Protein 5KCI (pdb70)

Sequence (184 aa):
GWKWEQIKEIIESGELARLKRSRQMTDKYHEHKKRTAGLDMNQYVLQKLGWSLDEPQLENAAAKAFSSSTLYAVRANDFPYNFEPGVVHLVLWSKVALPVHHSPDKAVRREAARARMNAFLQAQPLLRPLLSSGHVAWFVNYPELQSVARIFHAHVLLFFPRERYSAEQVKTTVDDILSHGFEPLA

Solvent-accessible surface area: 10800 Å² total; per-residue (Å²): 57,63,112,17,130,74,0,81,110,11,41,153,66,24,91,8,63,135,4,101,36,37,222,134,52,56,92,80,52,108,58,50,74,137,150,20,89,78,95,89,42,27,84,99,16,47,88,137,28,34,31,11,166,124,73,99,136,130,80,130,98,92,32,118,8,0,39,40,67,46,2,14,16,6,117,52,25,116,32,45,25,58,22,28,86,7,21,26,9,0,13,0,30,2,72,44,74,11,71,5,66,17,128,71,141,76,63,59,87,64,8,84,58,41,0,70,44,0,5,115,48,2,76,53,0,156,48,5,33,96,42,35,21,19,8,39,6,16,14,52,98,138,68,56,52,21,66,206,8,25,21,0,12,0,0,0,21,1,5,125,148,128,47,57,62,139,96,14,136,88,40,14,68,60,0,54,96,128,19,8,92,69,44,102

Organism: Saccharomyces cerevisiae (strain ATCC 204508 / S288c) (NCBI:txid559292)

Radius of gyration: 16.54 Å; Cα contacts (8 Å, |Δi|>4): 236; chains: 1; bounding box: 38×38×42 Å

Foldseek 3Di:
DAEPVRVVVCQVVVVCVVQAADPVLVVVVVVVCVVCVPDQVLVVVCVVLQNDPVHDDPDPVPDDKLQDQSFKAKAFDPRHTDYDPQKGKMKMWGNDDQPCPDPPPVSNVVSVVVVVVQVPVFPLCVVQVVVVFKDKDFDDPVPDGSVVIGMMIIIGGDDCVRAPPVRSVVSVVVCNVVDTHGDD

InterPro domains:
  IPR022036 Protein of unknown function DU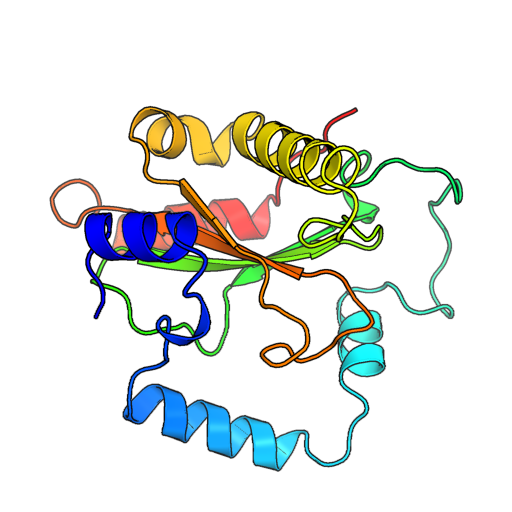F3605 [PF12239] (17-170)
  IPR022036 Protein of unknown function DUF3605 [PTHR35020] (2-180)

Nearest PDB structures (foldseek):
  5kci-assembly1_A  TM=1.005E+00  e=1.925E-38  Saccharomyces cerevisiae S288C
  2fhi-assembly1_A-2  TM=4.580E-01  e=5.190E-02  Homo sapiens
  2q3p-assembly1_A  TM=3.516E-01  e=1.284E-01  Arabidopsis thaliana
  5b0f-assembly1_B  TM=4.799E-01  e=6.478E-01  Cannabis sativa
  5b0g-assembly1_A-2  TM=3.617E-01  e=5.001E-01  Cannabis sativa

Structure (mmCIF, N/CA/C/O backbone):
data_5KCI
#
_entry.id   5KCI
#
_cell.length_a   62.460
_cell.length_b   62.460
_cell.length_c   117.580
_cell.angle_alpha   90.00
_cell.angle_beta   90.00
_cell.angle_gamma   90.00
#
_symmetry.space_group_name_H-M   'P 43 21 2'
#
loop_
_entity.id
_entity.type
_entity.pdbx_description
1 polymer 'Uncharacterized protein YPL067C'
2 non-polymer 'ZINC ION'
3 non-polymer GLYCEROL
4 non-polymer 'SULFATE ION'
5 water water
#
loop_
_atom_site.group_PDB
_atom_site.id
_atom_site.type_symbol
_atom_site.label_atom_id
_atom_site.label_alt_id
_atom_site.label_comp_id
_atom_site.label_asym_id
_atom_site.label_entity_id
_atom_site.label_seq_id
_atom_site.pdbx_PDB_ins_code
_atom_site.Cartn_x
_atom_site.Cartn_y
_atom_site.Cartn_z
_atom_site.occupancy
_atom_site.B_iso_or_equiv
_atom_site.auth_seq_id
_atom_site.auth_comp_id
_atom_site.auth_asym_id
_atom_site.auth_atom_id
_atom_site.pdbx_PDB_model_num
ATOM 1 N N . GLY A 1 16 ? -0.469 14.554 10.235 1.00 42.73 16 GLY A N 1
ATOM 2 C CA . GLY A 1 16 ? -0.990 15.273 9.080 1.00 44.79 16 GLY A CA 1
ATOM 3 C C . GLY A 1 16 ? -0.492 16.703 8.944 1.00 44.35 16 GLY A C 1
ATOM 4 O O . GLY A 1 16 ? 0.014 17.301 9.882 1.00 36.36 16 GLY A O 1
ATOM 7 N N . TRP A 1 17 ? -0.643 17.247 7.745 1.00 36.54 17 TRP A N 1
ATOM 8 C CA . TRP A 1 17 ? -0.218 18.609 7.455 1.00 36.31 17 TRP A CA 1
ATOM 9 C C . TRP A 1 17 ? -0.939 19.613 8.349 1.00 32.96 17 TRP A C 1
ATOM 10 O O . TRP A 1 17 ? -2.162 19.558 8.515 1.00 40.70 17 TRP A O 1
ATOM 31 N N . LYS A 1 18 ? -0.171 20.547 8.896 1.00 32.75 18 LYS A N 1
ATOM 32 C CA . LYS A 1 18 ? -0.736 21.647 9.652 1.00 31.40 18 LYS A CA 1
ATOM 33 C C . LYS A 1 18 ? -1.261 22.700 8.690 1.00 36.16 18 LYS A C 1
ATOM 34 O O . LYS A 1 18 ? -0.843 22.786 7.520 1.00 33.79 18 LYS A O 1
ATOM 53 N N . TRP A 1 19 ? -2.194 23.507 9.192 1.00 34.25 19 TRP A N 1
ATOM 54 C CA . TRP A 1 19 ? -2.907 24.437 8.322 1.00 30.58 19 TRP A CA 1
ATOM 55 C C . TRP A 1 19 ? -1.943 25.346 7.565 1.00 31.68 19 TRP A C 1
ATOM 56 O O . TRP A 1 19 ? -2.087 25.549 6.356 1.00 35.17 19 TRP A O 1
ATOM 77 N N . GLU A 1 20 ? -0.938 25.900 8.271 1.00 33.98 20 GLU A N 1
ATOM 78 C CA . GLU A 1 20 ? 0.013 26.793 7.613 1.00 47.32 20 GLU A CA 1
ATOM 79 C C . GLU A 1 20 ? 0.803 26.060 6.526 1.00 28.52 20 GLU A C 1
ATOM 80 O O . GLU A 1 20 ? 1.126 26.636 5.478 1.00 35.40 20 GLU A O 1
ATOM 92 N N . GLN A 1 21 ? 1.125 24.795 6.764 1.00 30.34 21 GLN A N 1
ATOM 93 C CA . GLN A 1 21 ? 1.787 23.995 5.743 1.00 36.73 21 GLN A CA 1
ATOM 94 C C . GLN A 1 21 ? 0.877 23.772 4.541 1.00 32.28 21 GLN A C 1
ATOM 95 O O . GLN A 1 21 ? 1.332 23.852 3.393 1.00 29.30 21 GLN A O 1
ATOM 109 N N . ILE A 1 22 ? -0.396 23.452 4.790 1.00 27.22 22 ILE A N 1
ATOM 110 C CA . ILE A 1 22 ? -1.381 23.307 3.718 1.00 30.00 22 ILE A CA 1
ATOM 111 C C . ILE A 1 22 ? -1.428 24.567 2.869 1.00 32.14 22 ILE A C 1
ATOM 112 O O . ILE A 1 22 ? -1.391 24.506 1.635 1.00 28.11 22 ILE A O 1
ATOM 128 N N . LYS A 1 23 ? -1.481 25.735 3.513 1.00 28.45 23 LYS A N 1
ATOM 129 C CA . LYS A 1 23 ? -1.539 26.973 2.748 1.00 44.22 23 LYS A CA 1
ATOM 130 C C . LYS A 1 23 ? -0.269 27.162 1.922 1.00 29.70 23 LYS A C 1
ATOM 131 O O . LYS A 1 23 ? -0.336 27.579 0.754 1.00 30.74 23 LYS A O 1
ATOM 150 N N . GLU A 1 24 ? 0.888 26.830 2.489 1.00 35.08 24 GLU A N 1
ATOM 151 C CA . GLU A 1 24 ? 2.131 27.008 1.746 1.00 43.00 24 GLU A CA 1
ATOM 152 C C . GLU A 1 24 ? 2.185 26.074 0.543 1.00 36.45 24 GLU A C 1
ATOM 153 O O . GLU A 1 24 ? 2.603 26.477 -0.549 1.00 38.26 24 GLU A O 1
ATOM 165 N N . ILE A 1 25 ? 1.765 24.822 0.728 1.00 28.26 25 ILE A N 1
ATOM 166 C CA . ILE A 1 25 ? 1.722 23.863 -0.379 1.00 33.21 25 ILE A CA 1
ATOM 167 C C . ILE A 1 25 ? 0.770 24.330 -1.473 1.00 33.78 25 ILE A C 1
ATOM 168 O O . ILE A 1 25 ? 1.085 24.239 -2.670 1.00 30.66 25 ILE A O 1
ATOM 184 N N . ILE A 1 26 ? -0.417 24.817 -1.096 1.00 27.53 26 ILE A N 1
ATOM 185 C CA . ILE A 1 26 ? -1.374 25.253 -2.109 1.00 31.83 26 ILE A CA 1
ATOM 186 C C . ILE A 1 26 ? -0.815 26.450 -2.871 1.00 28.46 26 ILE A C 1
ATOM 187 O O . ILE A 1 26 ? -0.929 26.542 -4.108 1.00 26.85 26 ILE A O 1
ATOM 203 N N . GLU A 1 27 ? -0.181 27.365 -2.142 1.00 32.38 27 GLU A N 1
ATOM 204 C CA . GLU A 1 27 ? 0.423 28.553 -2.731 1.00 41.63 27 GLU A CA 1
ATOM 205 C C . GLU A 1 27 ? 1.556 28.194 -3.683 1.00 33.35 27 GLU A C 1
ATOM 206 O O . GLU A 1 27 ? 1.702 28.810 -4.742 1.00 32.67 27 GLU A O 1
ATOM 218 N N . SER A 1 28 ? 2.401 27.243 -3.302 1.00 34.64 28 SER A N 1
ATOM 219 C CA . SER A 1 28 ? 3.500 26.846 -4.175 1.00 38.99 28 SER A CA 1
ATOM 220 C C . SER A 1 28 ? 3.034 25.990 -5.338 1.00 35.49 28 SER A C 1
ATOM 221 O O . SER A 1 28 ? 3.793 25.810 -6.300 1.00 33.07 28 SER A O 1
ATOM 229 N N . GLY A 1 29 ? 1.808 25.478 -5.291 1.00 30.04 29 GLY A N 1
ATOM 230 C CA . GLY A 1 29 ? 1.31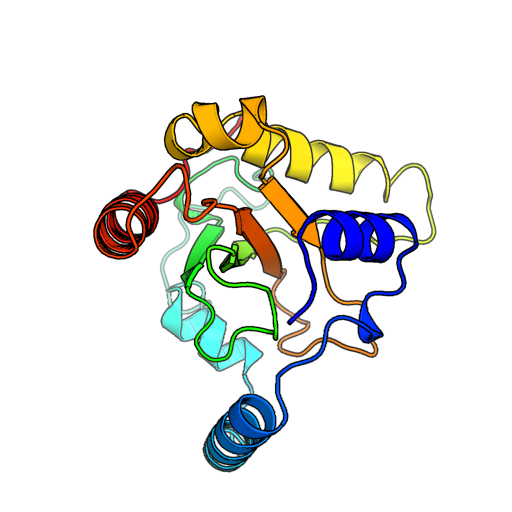8 24.595 -6.338 1.00 29.91 29 GLY A CA 1
ATOM 231 C C . GLY A 1 29 ? 1.870 23.192 -6.258 1.00 29.27 29 GLY A C 1
ATOM 232 O O . GLY A 1 29 ? 1.677 22.408 -7.199 1.00 28.88 29 GLY A O 1
ATOM 236 N N . GLU A 1 30 ? 2.533 22.838 -5.149 1.00 27.91 30 GLU A N 1
ATOM 237 C CA . GLU A 1 30 ? 3.100 21.495 -4.983 1.00 30.46 30 GLU A CA 1
ATOM 238 C C . GLU A 1 30 ? 2.039 20.539 -4.436 1.00 35.47 30 GLU A C 1
ATOM 239 O O . GLU A 1 30 ? 2.194 19.896 -3.382 1.00 32.08 30 GLU A O 1
ATOM 251 N N . LEU A 1 31 ? 0.941 20.451 -5.191 1.00 33.09 31 LEU A N 1
ATOM 252 C CA . LEU A 1 31 ? -0.250 19.757 -4.713 1.00 35.92 31 LEU A CA 1
ATOM 253 C C . LEU A 1 31 ? -0.040 18.259 -4.532 1.00 32.60 31 LEU A C 1
ATOM 254 O O . LEU A 1 31 ? -0.756 17.639 -3.738 1.00 32.78 31 LEU A O 1
ATOM 270 N N . ALA A 1 32 ? 0.924 17.658 -5.231 1.00 29.03 32 ALA A N 1
ATOM 271 C CA . ALA A 1 32 ? 1.128 16.220 -5.084 1.00 35.65 32 ALA A CA 1
ATOM 272 C C . ALA A 1 32 ? 1.538 15.873 -3.661 1.00 41.07 32 ALA A C 1
ATOM 273 O O . ALA A 1 32 ? 1.277 14.759 -3.191 1.00 42.52 32 ALA A O 1
ATOM 280 N N . ARG A 1 33 ? 2.188 16.813 -2.976 1.00 32.54 33 ARG A N 1
ATOM 281 C CA . ARG A 1 33 ? 2.572 16.659 -1.561 1.00 34.65 33 ARG A CA 1
ATOM 282 C C . ARG A 1 33 ? 1.386 16.474 -0.627 1.00 34.13 33 ARG A C 1
ATOM 283 O O . ARG A 1 33 ? 1.586 16.085 0.541 1.00 39.40 33 ARG A O 1
ATOM 304 N N . LEU A 1 34 ? 0.175 16.835 -1.053 1.00 32.30 34 LEU A N 1
ATOM 305 C CA . LEU A 1 34 ? -1.011 16.651 -0.213 1.00 42.13 34 LEU A CA 1
ATOM 306 C C . LEU A 1 34 ? -1.441 15.210 -0.424 1.00 50.10 34 LEU A C 1
ATOM 307 O O . LEU A 1 34 ? -2.084 14.877 -1.422 1.00 57.69 34 LEU A O 1
ATOM 323 N N . LYS A 1 35 ? -1.022 14.343 0.484 1.00 53.99 35 LYS A N 1
ATOM 324 C CA . LYS A 1 35 ? -1.177 12.909 0.328 1.00 57.22 35 LYS A CA 1
ATOM 325 C C . LYS A 1 35 ? -2.077 12.370 1.430 1.00 61.08 35 LYS A C 1
ATOM 326 O O . LYS A 1 35 ? -2.292 13.017 2.464 1.00 42.16 35 LYS A O 1
ATOM 345 N N . ARG A 1 36 ? -2.630 11.190 1.173 1.00 59.88 36 ARG A N 1
ATOM 346 C CA . ARG A 1 36 ? -3.386 10.473 2.180 1.00 56.40 36 ARG A CA 1
ATOM 347 C C . ARG A 1 36 ? -2.437 9.796 3.155 1.00 54.21 36 ARG A C 1
ATOM 348 O O . ARG A 1 36 ? -1.273 9.537 2.852 1.00 57.94 36 ARG A O 1
ATOM 369 N N . SER A 1 37 ? -2.946 9.522 4.346 1.00 54.85 37 SER A N 1
ATOM 370 C CA . SER A 1 37 ? -2.202 8.691 5.276 1.00 69.02 37 SER A CA 1
ATOM 371 C C . SER A 1 37 ? -2.005 7.301 4.678 1.00 85.35 37 SER A C 1
ATOM 372 O O . SER A 1 37 ? -2.754 6.865 3.799 1.00 84.33 37 SER A O 1
ATOM 380 N N . ARG A 1 38 ? -0.971 6.605 5.164 1.00 101.43 38 ARG A N 1
ATOM 381 C CA . ARG A 1 38 ? -0.738 5.218 4.763 1.00 125.89 38 ARG A CA 1
ATOM 382 C C . ARG A 1 38 ? -2.028 4.406 4.859 1.00 149.02 38 ARG A C 1
ATOM 383 O O . ARG A 1 38 ? -2.407 3.681 3.928 1.00 169.07 38 ARG A O 1
ATOM 404 N N . GLN A 1 39 ? -2.734 4.549 5.980 1.00 154.94 39 GLN A N 1
ATOM 405 C CA . GLN A 1 39 ? -3.961 3.794 6.206 1.00 144.12 39 GLN A CA 1
ATOM 406 C C . GLN A 1 39 ? -5.070 4.236 5.253 1.00 134.64 39 GLN A C 1
ATOM 407 O O . GLN A 1 39 ? -5.692 3.407 4.570 1.00 121.90 39 GLN A O 1
ATOM 421 N N . MET A 1 40 ? -5.340 5.543 5.190 1.00 126.29 40 MET A N 1
ATOM 422 C CA . MET A 1 40 ? -6.338 6.016 4.239 1.00 108.37 40 MET A CA 1
ATOM 423 C C . MET A 1 40 ? -5.958 5.627 2.820 1.00 94.81 40 MET A C 1
ATOM 424 O O . MET A 1 40 ? -6.839 5.417 1.982 1.00 79.44 40 MET A O 1
ATOM 438 N N . THR A 1 41 ? -4.656 5.528 2.531 1.00 99.88 41 THR A N 1
ATOM 439 C CA . THR A 1 41 ? -4.224 5.023 1.230 1.00 99.60 41 THR A CA 1
ATOM 440 C C . THR A 1 41 ? -4.641 3.570 1.046 1.00 97.97 41 THR A C 1
ATOM 441 O O . THR A 1 41 ? -4.997 3.156 -0.064 1.00 89.53 41 THR A O 1
ATOM 452 N N . ASP A 1 42 ? -4.617 2.783 2.129 1.00 108.94 42 ASP A N 1
ATOM 453 C CA . ASP A 1 42 ? -5.089 1.399 2.059 1.00 104.06 42 ASP A CA 1
ATOM 454 C C . ASP A 1 42 ? -6.584 1.333 1.735 1.00 91.47 42 ASP A C 1
ATOM 455 O O . ASP A 1 42 ? -7.016 0.570 0.853 1.00 88.19 42 ASP A O 1
ATOM 464 N N . LYS A 1 43 ? -7.395 2.128 2.443 1.00 73.99 43 LYS A N 1
ATOM 465 C CA . LYS A 1 43 ? -8.840 2.102 2.203 1.00 71.98 43 LYS A CA 1
ATOM 466 C C . LYS A 1 43 ? -9.165 2.594 0.794 1.00 70.51 43 LYS A C 1
ATOM 467 O O . LYS A 1 43 ? -9.896 1.939 0.031 1.00 52.43 43 LYS A O 1
ATOM 486 N N . TYR A 1 44 ? -8.591 3.728 0.412 1.00 73.68 44 TYR A N 1
ATOM 487 C CA . TYR A 1 44 ? -8.732 4.196 -0.955 1.00 62.29 44 TYR A CA 1
ATOM 488 C C . TYR A 1 44 ? -8.360 3.109 -1.953 1.00 67.98 44 TYR A C 1
ATOM 489 O O . TYR A 1 44 ? -9.005 2.978 -2.999 1.00 66.45 44 TYR A O 1
ATOM 507 N N . HIS A 1 45 ? -7.323 2.319 -1.651 1.00 76.53 45 HIS A N 1
ATOM 508 C CA . HIS A 1 45 ? -6.933 1.239 -2.558 1.00 88.01 45 HIS A CA 1
ATOM 509 C C . HIS A 1 45 ? -8.044 0.199 -2.700 1.00 79.71 45 HIS A C 1
ATOM 510 O O . HIS A 1 45 ? -8.302 -0.296 -3.811 1.00 72.32 45 HIS A O 1
ATOM 524 N N . GLU A 1 46 ? -8.716 -0.152 -1.591 1.00 71.70 46 GLU A N 1
ATOM 525 C CA . GLU A 1 46 ? -9.804 -1.132 -1.687 1.00 59.69 46 GLU A CA 1
ATOM 526 C C . GLU A 1 46 ? -11.020 -0.574 -2.438 1.00 63.36 46 GLU A C 1
ATOM 527 O O . GLU A 1 46 ? -11.680 -1.310 -3.188 1.00 50.77 46 GLU A O 1
ATOM 539 N N . HIS A 1 47 ? -11.342 0.715 -2.245 1.00 72.10 47 HIS A N 1
ATOM 540 C CA . HIS A 1 47 ? -12.428 1.341 -3.005 1.00 58.41 47 HIS A CA 1
ATOM 541 C C . HIS A 1 47 ? -12.097 1.372 -4.487 1.00 45.34 47 HIS A C 1
ATOM 542 O O . HIS A 1 47 ? -12.984 1.217 -5.344 1.00 48.74 47 HIS A O 1
ATOM 556 N N . LYS A 1 48 ? -10.810 1.574 -4.800 1.00 38.54 48 LYS A N 1
ATOM 557 C CA . LYS A 1 48 ? -10.338 1.508 -6.168 1.00 57.51 48 LYS A CA 1
ATOM 558 C C . LYS A 1 48 ? -10.559 0.123 -6.746 1.00 58.72 48 LYS A C 1
ATOM 559 O O . LYS A 1 48 ? -11.052 -0.015 -7.867 1.00 45.25 48 LYS A O 1
ATOM 578 N N . LYS A 1 49 ? -10.202 -0.924 -5.998 1.00 66.49 49 LYS A N 1
ATOM 579 C CA . LYS A 1 49 ? -10.535 -2.267 -6.461 1.00 73.36 49 LYS A CA 1
ATOM 580 C C . LYS A 1 49 ? -12.017 -2.362 -6.803 1.00 55.94 49 LYS A C 1
ATOM 581 O O . LYS A 1 49 ? -12.391 -2.914 -7.843 1.00 55.13 49 LYS A O 1
ATOM 600 N N . ARG A 1 50 ? -12.878 -1.789 -5.960 1.00 46.78 50 ARG A N 1
ATOM 601 C CA . ARG A 1 50 ? -14.316 -1.959 -6.170 1.00 44.08 50 ARG A CA 1
ATOM 602 C C . ARG A 1 50 ? -14.826 -1.221 -7.402 1.00 49.85 50 ARG A C 1
ATOM 603 O O . ARG A 1 50 ? -15.811 -1.655 -8.009 1.00 55.95 50 ARG A O 1
ATOM 624 N N . THR A 1 51 ? -14.212 -0.099 -7.776 1.00 44.81 51 THR A N 1
ATOM 625 C CA . THR A 1 51 ? -14.701 0.689 -8.906 1.00 43.36 51 THR A CA 1
ATOM 626 C C . THR A 1 51 ? -13.884 0.489 -10.181 1.00 43.15 51 THR A C 1
ATOM 627 O O . THR A 1 51 ? -14.035 1.269 -11.125 1.00 44.05 51 THR A O 1
ATOM 638 N N . ALA A 1 52 ? -13.007 -0.512 -10.209 1.00 40.31 52 ALA A N 1
ATOM 639 C CA . ALA A 1 52 ? -12.100 -0.709 -11.321 1.00 39.69 52 ALA A CA 1
ATOM 640 C C . ALA A 1 52 ? -12.836 -1.031 -12.612 1.00 41.79 52 ALA A C 1
ATOM 641 O O . ALA A 1 52 ? -12.239 -0.917 -13.691 1.00 44.67 52 ALA A O 1
ATOM 648 N N . GLY A 1 53 ? -14.109 -1.416 -12.529 1.00 42.59 53 GLY A N 1
ATOM 649 C CA . GLY A 1 53 ? -14.904 -1.797 -13.686 1.00 47.64 53 GLY A CA 1
ATOM 650 C C . GLY A 1 53 ? -15.857 -0.723 -14.170 1.00 41.25 53 GLY A C 1
ATOM 651 O O . GLY A 1 53 ? -16.721 -1.012 -15.013 1.00 43.33 53 GLY A O 1
ATOM 655 N N . LEU A 1 54 ? -15.721 0.509 -13.678 1.00 37.94 54 LEU A N 1
ATOM 656 C CA . LEU A 1 54 ? -16.645 1.595 -13.938 1.00 36.83 54 LEU A CA 1
ATOM 657 C C . LEU A 1 54 ? -15.935 2.768 -14.603 1.00 36.40 54 LEU A C 1
ATOM 658 O O . LEU A 1 54 ? -14.772 3.050 -14.312 1.00 35.44 54 LEU A O 1
ATOM 674 N N . ASP A 1 55 ? -16.671 3.503 -15.421 1.00 35.08 55 ASP A N 1
ATOM 675 C CA . ASP A 1 55 ? -16.281 4.852 -15.820 1.00 33.84 55 ASP A CA 1
ATOM 676 C C . ASP A 1 55 ? -16.803 5.788 -14.727 1.00 37.85 55 ASP A C 1
ATOM 677 O O . ASP A 1 55 ? -18.008 6.039 -14.658 1.00 35.06 55 ASP A O 1
ATOM 686 N N . MET A 1 56 ? -15.899 6.290 -13.874 1.00 33.86 56 MET A N 1
ATOM 687 C CA . MET A 1 56 ? -16.297 7.080 -12.700 1.00 34.07 56 MET A CA 1
ATOM 688 C C . MET A 1 56 ? -16.858 8.452 -13.064 1.00 30.31 56 MET A C 1
ATOM 689 O O . MET A 1 56 ? -17.639 9.017 -12.295 1.00 38.50 56 MET A O 1
ATOM 703 N N . ASN A 1 57 ? -16.517 8.984 -14.233 1.00 30.88 57 ASN A N 1
ATOM 704 C CA . ASN A 1 57 ? -17.209 10.178 -14.712 1.00 31.85 57 ASN A CA 1
ATOM 705 C C . ASN A 1 57 ? -18.707 9.929 -14.850 1.00 34.88 57 ASN A C 1
ATOM 706 O O . ASN A 1 57 ? -19.536 10.702 -14.349 1.00 35.27 57 ASN A O 1
ATOM 717 N N . GLN A 1 58 ? -19.078 8.831 -15.488 1.00 35.46 58 GLN A N 1
ATOM 718 C CA . GLN A 1 58 ? -20.497 8.548 -15.662 1.00 38.45 58 GLN A CA 1
ATOM 719 C C . GLN A 1 58 ? -21.147 8.254 -14.322 1.00 40.27 58 GLN A C 1
ATOM 720 O O . GLN A 1 58 ? -22.304 8.625 -14.085 1.00 38.06 58 GLN A O 1
ATOM 734 N N . TYR A 1 59 ? -20.417 7.574 -13.442 1.00 32.07 59 TYR A N 1
ATOM 735 C CA . TYR A 1 59 ? -20.967 7.234 -12.138 1.00 34.33 59 TYR A CA 1
ATOM 736 C C . TYR A 1 59 ? -21.316 8.498 -11.383 1.00 36.88 59 TYR A C 1
ATOM 737 O O . TYR A 1 59 ? -22.443 8.665 -10.920 1.00 42.45 59 TYR A O 1
ATOM 755 N N . VAL A 1 60 ? -20.367 9.431 -11.319 1.00 34.68 60 VAL A N 1
ATOM 756 C CA . VAL A 1 60 ? -20.586 10.663 -10.571 1.00 31.25 60 VAL A CA 1
ATOM 757 C C . VAL A 1 60 ? -21.732 11.449 -11.182 1.00 39.42 60 VAL A C 1
ATOM 758 O O . VAL A 1 60 ? -22.631 11.919 -10.473 1.00 32.00 60 VAL A O 1
ATOM 771 N N . LEU A 1 61 ? -21.729 11.587 -12.513 1.00 31.41 61 LEU A N 1
ATOM 772 C CA . LEU A 1 61 ? -22.834 12.274 -13.172 1.00 39.66 61 LEU A CA 1
ATOM 773 C C . LEU A 1 61 ? -24.152 11.682 -12.733 1.00 41.32 61 LEU A C 1
ATOM 774 O O . LEU A 1 61 ? -25.099 12.414 -12.422 1.00 35.56 61 LEU A O 1
ATOM 790 N N . GLN A 1 62 ? -24.225 10.345 -12.715 1.00 42.04 62 GLN A N 1
ATOM 791 C CA . GLN A 1 62 ? -25.454 9.659 -12.341 1.00 49.36 62 GLN A CA 1
ATOM 792 C C . GLN A 1 62 ? -25.844 10.002 -10.913 1.00 45.22 62 GLN A C 1
ATOM 793 O O . GLN A 1 62 ? -27.009 10.291 -10.635 1.00 42.73 62 GLN A O 1
ATOM 807 N N . LYS A 1 63 ? -24.880 9.933 -9.993 1.00 41.34 63 LYS A N 1
ATOM 808 C CA . LYS A 1 63 ? -25.162 10.168 -8.575 1.00 42.85 63 LYS A CA 1
ATOM 809 C C . LYS A 1 63 ? -25.572 11.604 -8.306 1.00 42.35 63 LYS A C 1
ATOM 810 O O . LYS A 1 63 ? -26.380 11.854 -7.404 1.00 44.83 63 LYS A O 1
ATOM 829 N N . LEU A 1 64 ? -25.008 12.560 -9.039 1.00 43.98 64 LEU A N 1
ATOM 830 C CA . LEU A 1 64 ? -25.312 13.960 -8.794 1.00 41.39 64 LEU A CA 1
ATOM 831 C C . LEU A 1 64 ? -26.596 14.386 -9.482 1.00 47.40 64 LEU A C 1
ATOM 832 O O . LEU A 1 64 ? -27.071 15.496 -9.230 1.00 45.58 64 LEU A O 1
ATOM 848 N N . GLY A 1 65 ? -27.153 13.529 -10.333 1.00 41.82 65 GLY A N 1
ATOM 849 C CA . GLY A 1 65 ? -28.342 13.861 -11.096 1.00 46.72 65 GLY A CA 1
ATOM 850 C C . GLY A 1 65 ? -28.053 14.666 -12.335 1.00 46.91 65 GLY A C 1
ATOM 851 O O . GLY A 1 65 ? -28.922 15.415 -12.798 1.00 48.67 65 GLY A O 1
ATOM 855 N N . TRP A 1 66 ? -26.840 14.554 -12.879 1.00 43.25 66 TRP A N 1
ATOM 856 C CA . TRP A 1 66 ? -26.407 15.389 -13.987 1.00 45.13 66 TRP A CA 1
ATOM 857 C C . TRP A 1 66 ? -26.335 14.636 -15.314 1.00 54.29 66 TRP A C 1
ATOM 858 O O . TRP A 1 66 ? -25.895 15.215 -16.311 1.00 45.35 66 TRP A O 1
ATOM 879 N N . SER A 1 67 ? -26.756 13.375 -15.357 1.00 67.85 67 SER A N 1
ATOM 880 C CA . SER A 1 67 ? -26.732 12.613 -16.601 1.00 80.62 67 SER A CA 1
ATOM 881 C C . SER A 1 67 ? -27.701 13.205 -17.626 1.00 101.58 67 SER A C 1
ATOM 882 O O . SER A 1 67 ? -28.622 13.956 -17.294 1.00 109.18 67 SER A O 1
ATOM 890 N N . LEU A 1 68 ? -27.484 12.847 -18.897 1.00 96.71 68 LEU A N 1
ATOM 891 C CA . LEU A 1 68 ? -28.343 13.336 -19.972 1.00 102.70 68 LEU A CA 1
ATOM 892 C C . LEU A 1 68 ? -29.769 12.813 -19.852 1.00 108.11 68 LEU A C 1
ATOM 893 O O . LEU A 1 68 ? -30.689 13.424 -20.407 1.00 106.78 68 LEU A O 1
ATOM 909 N N . ASP A 1 69 ? -29.970 11.694 -19.152 1.00 113.16 69 ASP A N 1
ATOM 910 C CA . ASP A 1 69 ? -31.321 11.221 -18.869 1.00 119.76 69 ASP A CA 1
ATOM 911 C C . ASP A 1 69 ? -32.151 12.311 -18.205 1.00 125.98 69 ASP A C 1
ATOM 912 O O . ASP A 1 69 ? -33.287 12.584 -18.607 1.00 130.00 69 ASP A O 1
ATOM 921 N N . GLU A 1 70 ? -31.587 12.950 -17.190 1.00 128.66 70 GLU A N 1
ATOM 922 C CA . GLU A 1 70 ? -32.285 13.899 -16.335 1.00 133.79 70 GLU A CA 1
ATOM 923 C C . GLU A 1 70 ? -32.926 15.026 -17.135 1.00 138.44 70 GLU A C 1
ATOM 924 O O . GLU A 1 70 ? -32.622 15.200 -18.322 1.00 138.56 70 GLU A O 1
ATOM 936 N N . PRO A 1 71 ? -33.826 15.810 -16.522 1.00 155.58 71 PRO A N 1
ATOM 937 C CA . PRO A 1 71 ? -34.316 17.020 -17.193 1.00 159.72 71 PRO A CA 1
ATOM 938 C C . PRO A 1 71 ? -33.182 18.000 -17.446 1.00 151.43 71 PRO A C 1
ATOM 939 O O . PRO A 1 71 ? -32.007 17.626 -17.369 1.00 157.55 71 PRO A O 1
ATOM 950 N N . GLN A 1 72 ? -33.512 19.254 -17.747 1.00 124.90 72 GLN A N 1
ATOM 951 C CA . GLN A 1 72 ? -32.482 20.259 -18.018 1.00 114.58 72 GLN A CA 1
ATOM 952 C C . GLN A 1 72 ? -33.006 21.608 -17.520 1.00 95.08 72 GLN A C 1
ATOM 953 O O . GLN A 1 72 ? -33.687 22.330 -18.250 1.00 76.86 72 GLN A O 1
ATOM 967 N N . LEU A 1 73 ? -32.679 21.928 -16.267 1.00 117.26 73 LEU A N 1
ATOM 968 C CA . LEU A 1 73 ? -32.915 23.257 -15.702 1.00 125.63 73 LEU A CA 1
ATOM 969 C C . LEU A 1 73 ? -31.805 24.225 -16.082 1.00 125.91 73 LEU A C 1
ATOM 970 O O . LEU A 1 73 ? -31.351 25.035 -15.269 1.00 120.92 73 LEU A O 1
ATOM 986 N N . GLU A 1 74 ? -31.356 24.146 -17.326 1.00 132.18 74 GLU A N 1
ATOM 987 C CA . GLU A 1 74 ? -30.160 24.818 -17.794 1.00 132.01 74 GLU A CA 1
ATOM 988 C C . GLU A 1 74 ? -30.521 25.934 -18.759 1.00 127.00 74 GLU A C 1
ATOM 989 O O . GLU A 1 74 ? -31.625 25.990 -19.303 1.00 128.45 74 GLU A O 1
ATOM 1001 N N . ASN A 1 75 ? -29.561 26.826 -18.968 1.00 113.64 75 ASN A N 1
ATOM 1002 C CA . ASN A 1 75 ? -29.588 27.725 -20.110 1.00 101.72 75 ASN A CA 1
ATOM 1003 C C . ASN A 1 75 ? -28.313 27.587 -20.930 1.00 88.25 75 ASN A C 1
ATOM 1004 O O . ASN A 1 75 ? -27.947 28.503 -21.674 1.00 93.21 75 ASN A O 1
ATOM 1015 N N . ALA A 1 76 ? -27.625 26.453 -20.793 1.00 86.39 76 ALA A N 1
ATOM 1016 C CA . ALA A 1 76 ? -26.409 26.146 -21.534 1.00 77.65 76 ALA A CA 1
ATOM 1017 C C . ALA A 1 76 ? -25.298 27.159 -21.269 1.00 58.88 76 ALA A C 1
ATOM 1018 O O . ALA A 1 76 ? -24.149 26.765 -21.043 1.00 53.13 76 ALA A O 1
ATOM 1025 N N . ALA A 1 77 ? -25.615 28.457 -21.304 1.00 51.69 77 ALA A N 1
ATOM 1026 C CA . ALA A 1 77 ? -24.647 29.521 -21.061 1.00 46.11 77 ALA A CA 1
ATOM 1027 C C . ALA A 1 77 ? -24.558 29.930 -19.592 1.00 51.45 77 ALA A C 1
ATOM 1028 O O . ALA A 1 77 ? -23.860 30.899 -19.271 1.00 49.52 77 ALA A O 1
ATOM 1035 N N . ALA A 1 78 ? -25.256 29.234 -18.705 1.00 54.77 78 ALA A N 1
ATOM 1036 C CA . ALA A 1 78 ? -25.254 29.614 -17.298 1.00 51.22 78 ALA A CA 1
ATOM 1037 C C . ALA A 1 78 ? -23.829 29.677 -16.747 1.00 47.95 78 ALA A C 1
ATOM 1038 O O . ALA A 1 78 ? -23.004 28.800 -17.014 1.00 40.37 78 ALA A O 1
ATOM 1045 N N . LYS A 1 79 ? -23.540 30.740 -15.989 1.00 50.98 79 LYS A N 1
ATOM 1046 C CA . LYS A 1 79 ? -22.256 30.885 -15.309 1.00 45.57 79 LYS A CA 1
ATOM 1047 C C . LYS A 1 79 ? -22.116 29.850 -14.198 1.00 37.59 79 LYS A C 1
ATOM 1048 O O . LYS A 1 79 ? -23.094 29.495 -13.544 1.00 34.48 79 LYS A O 1
ATOM 1067 N N . ALA A 1 80 ? -20.889 29.369 -13.992 1.00 32.12 80 ALA A N 1
ATOM 1068 C CA . ALA A 1 80 ? -20.594 28.455 -12.904 1.00 30.15 80 ALA A CA 1
ATOM 1069 C C . ALA A 1 80 ? -21.109 29.063 -11.610 1.00 29.78 80 ALA A C 1
ATOM 1070 O O . ALA A 1 80 ? -21.016 30.274 -11.419 1.00 29.77 80 ALA A O 1
ATOM 1077 N N . PHE A 1 81 ? -21.744 28.240 -10.780 1.00 38.28 81 PHE A N 1
ATOM 1078 C CA . PHE A 1 81 ? -22.237 28.615 -9.453 1.00 39.33 81 PHE A CA 1
ATOM 1079 C C . PHE A 1 81 ? -23.418 29.590 -9.491 1.00 40.35 81 PHE A C 1
ATOM 1080 O O . PHE A 1 81 ? -23.880 30.024 -8.415 1.00 34.43 81 PHE A O 1
ATOM 1097 N N . SER A 1 82 ? -23.945 29.927 -10.678 1.00 37.34 82 SER A N 1
ATOM 1098 C CA . SER A 1 82 ? -25.052 30.867 -10.799 1.00 31.42 82 SER A CA 1
ATOM 1099 C C . SER A 1 82 ? -26.366 30.287 -10.318 1.00 31.73 82 SER A C 1
ATOM 1100 O O . SER A 1 82 ? -27.317 31.043 -10.121 1.00 37.20 82 SER A O 1
ATOM 1108 N N . SER A 1 83 ? -26.452 28.972 -10.166 1.00 38.39 83 SER A N 1
ATOM 1109 C CA . SER A 1 83 ? -27.665 28.309 -9.719 1.00 47.40 83 SER A CA 1
ATOM 1110 C C . SER A 1 83 ? -27.274 27.064 -8.937 1.00 37.57 83 SER A C 1
ATOM 1111 O O . SER A 1 83 ? -26.301 26.399 -9.288 1.00 37.61 83 SER A O 1
ATOM 1119 N N . SER A 1 84 ? -28.028 26.755 -7.876 1.00 43.86 84 SER A N 1
ATOM 1120 C CA . SER A 1 84 ? -27.675 25.621 -7.027 1.00 46.73 84 SER A CA 1
ATOM 1121 C C . SER A 1 84 ? -27.748 24.291 -7.770 1.00 37.77 84 SER A C 1
ATOM 1122 O O . SER A 1 84 ? -27.166 23.297 -7.312 1.00 36.34 84 SER A O 1
ATOM 1130 N N . THR A 1 85 ? -28.440 24.242 -8.908 1.00 35.59 85 THR A N 1
ATOM 1131 C CA . THR A 1 85 ? -28.488 23.015 -9.681 1.00 35.04 85 THR A CA 1
ATOM 1132 C C . THR A 1 85 ? -27.190 22.719 -10.409 1.00 40.71 85 THR A C 1
ATOM 1133 O O . THR A 1 85 ? -27.066 21.640 -10.999 1.00 42.65 85 THR A O 1
ATOM 1144 N N . LEU A 1 86 ? -26.256 23.664 -10.441 1.00 40.53 86 LEU A N 1
ATOM 1145 C CA . LEU A 1 86 ? -25.041 23.548 -11.227 1.00 38.25 86 LEU A CA 1
ATOM 1146 C C . LEU A 1 86 ? -23.847 23.082 -10.405 1.00 35.79 86 LEU A C 1
ATOM 1147 O O . LEU A 1 86 ? -22.742 22.978 -10.953 1.00 31.56 86 LEU A O 1
ATOM 1163 N N . TYR A 1 87 ? -24.024 22.830 -9.106 1.00 31.67 87 TYR A N 1
ATOM 1164 C CA . TYR A 1 87 ? -22.910 22.393 -8.284 1.00 26.01 87 TYR A CA 1
ATOM 1165 C C . TYR A 1 87 ? -23.417 21.535 -7.135 1.00 28.18 87 TYR A C 1
ATOM 1166 O O . TYR A 1 87 ? -24.613 21.475 -6.847 1.00 33.13 87 TYR A O 1
ATOM 1184 N N . ALA A 1 88 ? -22.478 20.876 -6.464 1.00 25.96 88 ALA A N 1
ATOM 1185 C CA . ALA A 1 88 ? -22.811 20.050 -5.313 1.00 28.50 88 ALA A CA 1
ATOM 1186 C C . ALA A 1 88 ? -21.580 19.932 -4.428 1.00 33.38 88 ALA A C 1
ATOM 1187 O O . ALA A 1 88 ? -20.463 19.790 -4.926 1.00 27.82 88 ALA A O 1
ATOM 1194 N N . VAL A 1 89 ? -21.787 19.987 -3.120 1.00 28.41 89 VAL A N 1
ATOM 1195 C CA . VAL A 1 89 ? -20.707 19.839 -2.149 1.00 28.99 89 VAL A CA 1
ATOM 1196 C C . VAL A 1 89 ? -20.922 18.532 -1.394 1.00 31.05 89 VAL A C 1
ATOM 1197 O O . VAL A 1 89 ? -22.041 18.224 -0.961 1.00 33.29 89 VAL A O 1
ATOM 1210 N N . ARG A 1 90 ? -19.853 17.741 -1.275 1.00 31.05 90 ARG A N 1
ATOM 1211 C CA . ARG A 1 90 ? -19.871 16.462 -0.585 1.00 28.62 90 ARG A CA 1
ATOM 1212 C C . ARG A 1 90 ? -18.681 16.376 0.352 1.00 29.46 90 ARG A C 1
ATOM 1213 O O . ARG A 1 90 ? -17.669 17.040 0.142 1.00 29.54 90 ARG A O 1
ATOM 1234 N N . ALA A 1 91 ? -18.823 15.599 1.424 1.00 30.87 91 ALA A N 1
ATOM 1235 C CA . ALA A 1 91 ? -17.656 15.238 2.215 1.00 29.26 91 ALA A CA 1
ATOM 1236 C C . ALA A 1 91 ? -16.795 14.259 1.425 1.00 38.19 91 ALA A C 1
ATOM 1237 O O . ALA A 1 91 ? -17.316 13.368 0.754 1.00 35.91 91 ALA A O 1
ATOM 1244 N N . ASN A 1 92 ? -15.475 14.458 1.454 1.00 34.53 92 ASN A N 1
ATOM 1245 C CA . ASN A 1 92 ? -14.565 13.506 0.821 1.00 34.06 92 ASN A CA 1
ATOM 1246 C C . ASN A 1 92 ? -14.574 12.212 1.624 1.00 39.87 92 ASN A C 1
ATOM 1247 O O . ASN A 1 92 ? -14.300 12.218 2.830 1.00 31.60 92 ASN A O 1
ATOM 1258 N N . ASP A 1 93 ? -14.885 11.091 0.956 1.00 48.09 93 ASP A N 1
ATOM 1259 C CA . ASP A 1 93 ? -14.928 9.806 1.653 1.00 54.65 93 ASP A CA 1
ATOM 1260 C C . ASP A 1 93 ? -13.545 9.323 2.071 1.00 43.14 93 ASP A C 1
ATOM 1261 O O . ASP A 1 93 ? -13.433 8.516 3.004 1.00 38.88 93 ASP A O 1
ATOM 1270 N N . PHE A 1 94 ? -12.500 9.781 1.393 1.00 41.95 94 PHE A N 1
ATOM 1271 C CA . PHE A 1 94 ? -11.139 9.305 1.600 1.00 37.86 94 PHE A CA 1
ATOM 1272 C C . PHE A 1 94 ? -10.243 10.519 1.738 1.00 35.80 94 PHE A C 1
ATOM 1273 O O . PHE A 1 94 ? -9.381 10.788 0.900 1.00 36.37 94 PHE A O 1
ATOM 1290 N N . PRO A 1 95 ? -10.414 11.274 2.823 1.00 32.81 95 PRO A N 1
ATOM 1291 C CA . PRO A 1 95 ? -9.728 12.562 2.929 1.00 30.25 95 PRO A CA 1
ATOM 1292 C C . PRO A 1 95 ? -8.219 12.403 2.953 1.00 25.29 95 PRO A C 1
ATOM 1293 O O . PRO A 1 95 ? -7.683 11.370 3.371 1.00 35.63 95 PRO A O 1
ATOM 1304 N N . TYR A 1 96 ? -7.539 13.500 2.616 1.00 27.66 96 TYR A N 1
ATOM 1305 C CA . TYR A 1 96 ? -6.093 13.544 2.722 1.00 31.76 96 TYR A CA 1
ATOM 1306 C C . TYR A 1 96 ? -5.673 13.734 4.181 1.00 32.90 96 TYR A C 1
ATOM 1307 O O . TYR A 1 96 ? -6.495 13.973 5.066 1.00 34.18 96 TYR A O 1
ATOM 1325 N N . ASN A 1 97 ? -4.365 13.681 4.410 1.00 31.49 97 ASN A N 1
ATOM 1326 C CA . ASN A 1 97 ? -3.826 13.569 5.771 1.00 35.53 97 ASN A CA 1
ATOM 1327 C C . ASN A 1 97 ? -3.516 14.959 6.286 1.00 32.94 97 ASN A C 1
ATOM 1328 O O . ASN A 1 97 ? -2.433 15.505 6.068 1.00 34.66 97 ASN A O 1
ATOM 1339 N N . PHE A 1 98 ? -4.484 15.529 6.997 1.00 31.19 98 PHE A N 1
ATOM 1340 C CA . PHE A 1 98 ? -4.419 16.872 7.540 1.00 28.97 98 PHE A CA 1
ATOM 1341 C C . PHE A 1 98 ? -4.511 16.807 9.065 1.00 33.73 98 PHE A C 1
ATOM 1342 O O . PHE A 1 98 ? -4.914 15.797 9.639 1.00 37.96 98 PHE A O 1
ATOM 1359 N N . GLU A 1 99 ? -4.175 17.910 9.725 1.00 34.93 99 GLU A N 1
ATOM 1360 C CA . GLU A 1 99 ? -4.214 17.895 11.182 1.00 35.22 99 GLU A CA 1
ATOM 1361 C C . GLU A 1 99 ? -5.666 17.839 11.662 1.00 35.65 99 GLU A C 1
ATOM 1362 O O . GLU A 1 99 ? -6.589 18.219 10.937 1.00 32.52 99 GLU A O 1
ATOM 1374 N N . PRO A 1 100 ? -5.900 17.370 12.889 1.00 38.77 100 PRO A N 1
ATOM 1375 C CA . PRO A 1 100 ? -7.267 17.356 13.408 1.00 37.71 100 PRO A CA 1
ATOM 1376 C C . PRO A 1 100 ? -7.908 18.722 13.241 1.00 31.35 100 PRO A C 1
ATOM 1377 O O . PRO A 1 100 ? -7.265 19.757 13.428 1.00 33.08 100 PRO A O 1
ATOM 1388 N N . GLY A 1 101 ? -9.172 18.720 12.859 1.00 28.00 101 GLY A N 1
ATOM 1389 C CA . GLY A 1 101 ? -9.932 19.936 12.716 1.00 32.33 101 GLY A CA 1
ATOM 1390 C C . GLY A 1 101 ? -10.066 20.389 11.282 1.00 31.68 101 GLY A C 1
ATOM 1391 O O . GLY A 1 101 ? -10.977 21.167 10.969 1.00 30.73 101 GLY A O 1
ATOM 1395 N N . VAL A 1 102 ? -9.195 19.892 10.405 1.00 26.78 102 VAL A N 1
ATOM 1396 C CA . VAL A 1 102 ? -9.309 20.178 8.974 1.00 23.88 102 VAL A CA 1
ATOM 1397 C C . VAL A 1 102 ? -10.294 19.210 8.337 1.00 26.79 102 VAL A C 1
ATOM 1398 O O . VAL A 1 102 ? -10.108 17.988 8.371 1.00 30.52 102 VAL A O 1
ATOM 1411 N N . VAL A 1 103 ? -11.317 19.768 7.696 1.00 27.81 103 VAL A N 1
ATOM 1412 C CA . VAL A 1 103 ? -12.398 19.022 7.085 1.00 24.67 103 VAL A CA 1
ATOM 1413 C C . VAL A 1 103 ? -12.168 19.092 5.588 1.00 26.62 103 VAL A C 1
ATOM 1414 O O . VAL A 1 103 ? -11.926 20.178 5.058 1.00 26.99 103 VAL A O 1
ATOM 1427 N N . HIS A 1 104 ? -12.229 17.946 4.923 1.00 28.17 104 HIS A N 1
ATOM 1428 C CA . HIS A 1 104 ? -11.902 17.857 3.495 1.00 25.85 104 HIS A CA 1
ATOM 1429 C C . HIS A 1 104 ? -13.200 17.654 2.727 1.00 24.71 104 HIS A C 1
ATOM 1430 O O . HIS A 1 104 ? -13.792 16.565 2.774 1.00 29.70 104 HIS A O 1
ATOM 1444 N N . LEU A 1 105 ? -13.648 18.687 2.035 1.00 22.71 105 LEU A N 1
ATOM 1445 C CA . LEU A 1 105 ? -14.857 18.619 1.221 1.00 24.12 105 LEU A CA 1
ATOM 1446 C C . LEU A 1 105 ? -14.475 18.615 -0.247 1.00 23.80 105 LEU A C 1
ATOM 1447 O O . LEU A 1 105 ? -13.356 18.963 -0.604 1.00 24.29 105 LEU A O 1
ATOM 1463 N N . VAL A 1 106 ? -15.434 18.218 -1.082 1.00 24.63 106 VAL A N 1
ATOM 1464 C CA . VAL A 1 106 ? -15.292 18.232 -2.535 1.00 21.28 106 VAL A CA 1
ATOM 1465 C C . VAL A 1 106 ? -16.4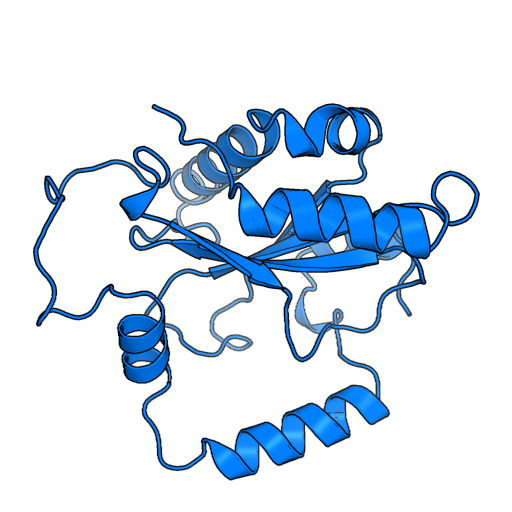63 19.013 -3.088 1.00 22.38 106 VAL A C 1
ATOM 1466 O O . VAL A 1 106 ? -17.614 18.739 -2.741 1.00 26.89 106 VAL A O 1
ATOM 1479 N N . LEU A 1 107 ? -16.162 19.983 -3.932 1.00 23.22 107 LEU A N 1
ATOM 1480 C CA . LEU A 1 107 ? -17.128 20.807 -4.626 1.00 25.35 107 LEU A CA 1
ATOM 1481 C C . LEU A 1 107 ? -17.122 20.459 -6.111 1.00 25.63 107 LEU A C 1
ATOM 1482 O O . LEU A 1 107 ? -16.182 20.803 -6.824 1.00 26.54 107 LEU A O 1
ATOM 1498 N N . TRP A 1 108 ? -18.196 19.837 -6.556 1.00 23.36 108 TRP A N 1
ATOM 1499 C CA . TRP A 1 108 ? -18.413 19.449 -7.947 1.00 22.56 108 TRP A CA 1
ATOM 1500 C C . TRP A 1 108 ? -19.147 20.566 -8.679 1.00 23.07 108 TRP A C 1
ATOM 1501 O O . TRP A 1 108 ? -20.074 21.184 -8.136 1.00 25.50 108 TRP A O 1
ATOM 1522 N N . SER A 1 109 ? -18.750 20.810 -9.932 1.00 26.65 109 SER A N 1
ATOM 1523 C CA . SER A 1 109 ? -19.391 21.844 -10.732 1.00 30.33 109 SER A CA 1
ATOM 1524 C C . SER A 1 109 ? -19.689 21.332 -12.144 1.00 29.17 109 SER A C 1
ATOM 1525 O O . SER A 1 109 ? -18.808 20.777 -12.791 1.00 25.59 109 SER A O 1
ATOM 1533 N N . LYS A 1 110 ? -20.931 21.525 -12.586 1.00 31.27 110 LYS A N 1
ATOM 1534 C CA . LYS A 1 110 ? -21.340 21.211 -13.955 1.00 35.88 110 LYS A CA 1
ATOM 1535 C C . LYS A 1 110 ? -20.598 22.063 -14.967 1.00 36.81 110 LYS A C 1
ATOM 1536 O O . LYS A 1 110 ? -20.404 21.644 -16.113 1.00 33.56 110 LYS A O 1
ATOM 1555 N N . VAL A 1 111 ? -20.221 23.277 -14.576 1.00 32.23 111 VAL A N 1
ATOM 1556 C CA . VAL A 1 111 ? -19.469 24.200 -15.416 1.00 33.83 111 VAL A CA 1
ATOM 1557 C C . VAL A 1 111 ? -18.012 24.111 -14.999 1.00 36.80 111 VAL A C 1
ATOM 1558 O O . VAL A 1 111 ? -17.664 24.345 -13.831 1.00 34.73 111 VAL A O 1
ATOM 1571 N N . ALA A 1 112 ? -17.157 23.755 -15.942 1.00 32.07 112 ALA A N 1
ATOM 1572 C CA . ALA A 1 112 ? -15.740 23.729 -15.640 1.00 36.28 112 ALA A CA 1
ATOM 1573 C C .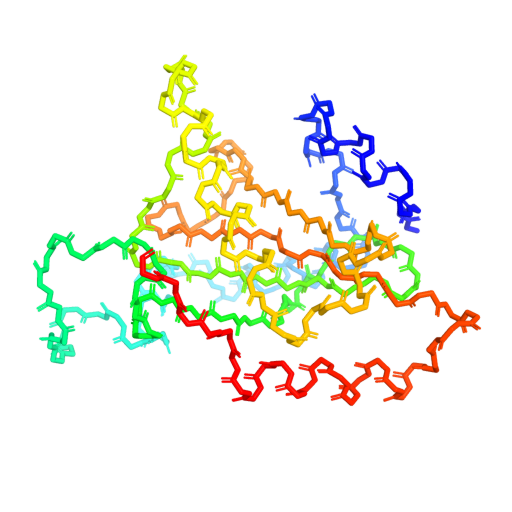 ALA A 1 112 ? -15.241 25.152 -15.395 1.00 35.57 112 ALA A C 1
ATOM 1574 O O . ALA A 1 112 ? -15.747 26.122 -15.971 1.00 34.07 112 ALA A O 1
ATOM 1581 N N . LEU A 1 113 ? -14.253 25.255 -14.511 1.00 34.68 113 LEU A N 1
ATOM 1582 C CA . LEU A 1 113 ? -13.490 26.465 -14.255 1.00 33.69 113 LEU A CA 1
ATOM 1583 C C . LEU A 1 113 ? -12.028 26.183 -14.585 1.00 40.73 113 LEU A C 1
ATOM 1584 O O . LEU A 1 113 ? -11.401 25.337 -13.918 1.00 36.06 113 LEU A O 1
ATOM 1600 N N . PRO A 1 114 ? -11.402 26.883 -15.665 1.00 44.03 114 PRO A N 1
ATOM 1601 C CA . PRO A 1 114 ? -10.041 26.535 -16.151 1.00 41.77 114 PRO A CA 1
ATOM 1602 C C . PRO A 1 114 ? -8.921 27.061 -15.258 1.00 43.12 114 PRO A C 1
ATOM 1603 O O . PRO A 1 114 ? -8.044 27.833 -15.677 1.00 37.93 114 PRO A O 1
ATOM 1614 N N . VAL A 1 115 ? -8.901 26.608 -14.004 1.00 40.01 115 VAL A N 1
ATOM 1615 C CA . VAL A 1 115 ? -8.028 27.218 -13.006 1.00 36.49 115 VAL A CA 1
ATOM 1616 C C . VAL A 1 115 ? -6.542 26.929 -13.189 1.00 40.79 115 VAL A C 1
ATOM 1617 O O . VAL A 1 115 ? -5.719 27.529 -12.479 1.00 47.66 115 VAL A O 1
ATOM 1630 N N . HIS A 1 116 ? -6.162 26.011 -14.070 1.00 42.50 116 HIS A N 1
ATOM 1631 C CA A HIS A 1 116 ? -4.778 25.690 -14.370 0.64 47.30 116 HIS A CA 1
ATOM 1632 C CA B HIS A 1 116 ? -4.737 25.819 -14.363 0.36 47.85 116 HIS A CA 1
ATOM 1633 C C . HIS A 1 116 ? -4.523 25.878 -15.864 1.00 57.23 116 HIS A C 1
ATOM 1634 O O . HIS A 1 116 ? -3.885 25.034 -16.495 1.00 61.62 116 HIS A O 1
ATOM 1661 N N . SER A 1 117 ? -5.056 26.941 -16.446 1.00 69.05 117 SER A N 1
ATOM 1662 C CA . SER A 1 117 ? -4.864 27.183 -17.862 1.00 78.39 117 SER A CA 1
ATOM 1663 C C . SER A 1 117 ? -3.479 27.782 -18.099 1.00 76.70 117 SER A C 1
ATOM 1664 O O . SER A 1 117 ? -2.946 28.485 -17.234 1.00 61.14 117 SER A O 1
ATOM 1672 N N . PRO A 1 118 ? -2.877 27.512 -19.262 1.00 96.56 118 PRO A N 1
ATOM 1673 C CA . PRO A 1 118 ? -1.621 28.197 -19.605 1.00 94.87 118 PRO A CA 1
ATOM 1674 C C . PRO A 1 118 ? -1.818 29.687 -19.810 1.00 79.66 118 PRO A C 1
ATOM 1675 O O . PRO A 1 118 ? -0.892 30.469 -19.560 1.00 74.21 118 PRO A O 1
ATOM 1686 N N . ASP A 1 119 ? -3.006 30.093 -20.250 1.00 72.65 119 ASP A N 1
ATOM 1687 C CA . ASP A 1 119 ? -3.371 31.501 -20.357 1.00 54.32 119 ASP A CA 1
ATOM 1688 C C . ASP A 1 119 ? -3.507 32.114 -18.965 1.00 44.31 119 ASP A C 1
ATOM 1689 O O . ASP A 1 119 ? -4.473 31.836 -18.243 1.00 47.10 119 ASP A O 1
ATOM 1698 N N . LYS A 1 120 ? -2.542 32.948 -18.568 1.00 45.49 120 LYS A N 1
ATOM 1699 C CA . LYS A 1 120 ? -2.626 33.560 -17.242 1.00 50.57 120 LYS A CA 1
ATOM 1700 C C . LYS A 1 120 ? -3.932 34.328 -17.050 1.00 52.05 120 LYS A C 1
ATOM 1701 O O . LYS A 1 120 ? -4.468 34.362 -15.938 1.00 45.68 120 LYS A O 1
ATOM 1720 N N . ALA A 1 121 ? -4.453 34.970 -18.102 1.00 57.19 121 ALA A N 1
ATOM 1721 C CA . ALA A 1 121 ? -5.687 35.740 -17.942 1.00 50.36 121 ALA A CA 1
ATOM 1722 C C . ALA A 1 121 ? -6.856 34.824 -17.622 1.00 43.25 121 ALA A C 1
ATOM 1723 O O . ALA A 1 121 ? -7.650 35.101 -16.711 1.00 38.56 121 ALA A O 1
ATOM 1730 N N . VAL A 1 122 ? -6.947 33.708 -18.352 1.00 40.94 122 VAL A N 1
ATOM 1731 C CA . VAL A 1 122 ? -7.997 32.722 -18.110 1.00 39.87 122 VAL A CA 1
ATOM 1732 C C . VAL A 1 122 ? -7.827 32.099 -16.741 1.00 37.90 122 VAL A C 1
ATOM 1733 O O . VAL A 1 122 ? -8.797 31.971 -15.964 1.00 36.94 122 VAL A O 1
ATOM 1746 N N A ARG A 1 12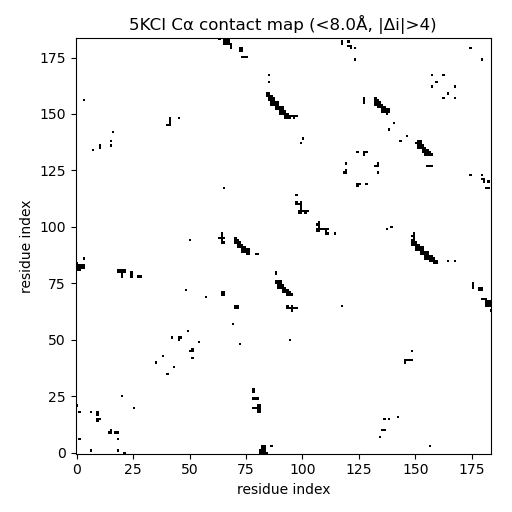3 ? -6.603 31.705 -16.380 0.52 44.71 123 ARG A N 1
ATOM 1747 N N B ARG A 1 123 ? -6.604 31.678 -16.404 0.48 44.80 123 ARG A N 1
ATOM 1748 C CA A ARG A 1 123 ? -6.408 31.016 -15.110 0.52 45.67 123 ARG A CA 1
ATOM 1749 C CA B ARG A 1 123 ? -6.354 31.031 -15.121 0.48 45.57 123 ARG A CA 1
ATOM 1750 C C A ARG A 1 123 ? -6.749 31.929 -13.932 0.52 42.26 123 ARG A C 1
ATOM 1751 C C B ARG A 1 123 ? -6.763 31.937 -13.963 0.48 42.27 123 ARG A C 1
ATOM 1752 O O A ARG A 1 123 ? -7.448 31.520 -12.996 0.52 38.33 123 ARG A O 1
ATOM 1753 O O B ARG A 1 123 ? -7.520 31.532 -13.072 0.48 38.10 123 ARG A O 1
ATOM 1794 N N . GLU A 1 124 ? -6.248 33.168 -13.959 1.00 41.69 124 GLU A N 1
ATOM 1795 C CA . GLU A 1 124 ? -6.590 34.126 -12.907 1.00 47.10 124 GLU A CA 1
ATOM 1796 C C . GLU A 1 124 ? -8.092 34.387 -12.840 1.00 45.39 124 GLU A C 1
ATOM 1797 O O . GLU A 1 124 ? -8.639 34.592 -11.747 1.00 40.56 124 GLU A O 1
ATOM 1810 N N . ALA A 1 125 ? -8.770 34.436 -13.994 1.00 40.50 125 ALA A N 1
ATOM 1811 C CA . ALA A 1 125 ? -10.209 34.728 -13.999 1.00 35.75 125 ALA A CA 1
ATOM 1812 C C . ALA A 1 125 ? -11.020 33.580 -13.424 1.00 36.42 125 ALA A C 1
ATOM 1813 O O . ALA A 1 125 ? -12.044 33.797 -12.745 1.00 33.30 125 ALA A O 1
ATOM 1820 N N . ALA A 1 126 ? -10.601 32.349 -13.726 1.00 35.28 126 ALA A N 1
ATOM 1821 C CA . ALA A 1 126 ? -11.273 31.172 -13.205 1.00 30.03 126 ALA A CA 1
ATOM 1822 C C . ALA A 1 126 ? -11.067 31.061 -11.686 1.00 29.81 126 ALA A C 1
ATOM 1823 O O . ALA A 1 126 ? -12.025 30.809 -10.926 1.00 32.40 126 ALA A O 1
ATOM 1830 N N . ARG A 1 127 ? -9.839 31.341 -11.228 1.00 31.49 127 ARG A N 1
ATOM 1831 C CA . ARG A 1 127 ? -9.574 31.368 -9.787 1.00 34.09 127 ARG A CA 1
ATOM 1832 C C . ARG A 1 127 ? -10.391 32.449 -9.090 1.00 34.96 127 ARG A C 1
ATOM 1833 O O . ARG A 1 127 ? -10.868 32.241 -7.962 1.00 28.93 127 ARG A O 1
ATOM 1854 N N . ALA A 1 128 ? -10.525 33.617 -9.722 1.00 29.94 128 ALA A N 1
ATOM 1855 C CA . ALA A 1 128 ? -11.280 34.711 -9.124 1.00 29.71 128 ALA A CA 1
ATOM 1856 C C . ALA A 1 128 ? -12.731 34.309 -8.914 1.00 27.76 128 ALA A C 1
ATOM 1857 O O . ALA A 1 128 ? -13.332 34.653 -7.887 1.00 31.26 128 ALA A O 1
ATOM 1864 N N . ARG A 1 129 ? -13.311 33.587 -9.883 1.00 29.75 129 ARG A N 1
ATOM 1865 C CA . ARG A 1 129 ? -14.690 33.119 -9.746 1.00 32.00 129 ARG A CA 1
ATOM 1866 C C . ARG A 1 129 ? -14.845 32.142 -8.590 1.00 27.74 129 ARG A C 1
ATOM 1867 O O . ARG A 1 129 ? -15.796 32.251 -7.793 1.00 28.80 129 ARG A O 1
ATOM 1888 N N . MET A 1 130 ? -13.932 31.166 -8.483 1.00 23.64 130 MET A N 1
ATOM 1889 C CA . MET A 1 130 ? -14.000 30.244 -7.350 1.00 27.19 130 MET A CA 1
ATOM 1890 C C . MET A 1 130 ? -13.900 31.002 -6.033 1.00 27.89 130 MET A C 1
ATOM 1891 O O . MET A 1 130 ? -14.656 30.744 -5.075 1.00 24.48 130 MET A O 1
ATOM 1905 N N . ASN A 1 131 ? -12.946 31.921 -5.956 1.00 26.44 131 ASN A N 1
ATOM 1906 C CA . ASN A 1 131 ? -12.773 32.699 -4.732 1.00 25.57 131 ASN A CA 1
ATOM 1907 C C . ASN A 1 131 ? -14.037 33.469 -4.373 1.00 34.06 131 ASN A C 1
ATOM 1908 O O . ASN A 1 131 ? -14.470 33.464 -3.207 1.00 30.61 131 ASN A O 1
ATOM 1919 N N . ALA A 1 132 ? -14.648 34.139 -5.351 1.00 27.49 132 ALA A N 1
ATOM 1920 C CA . ALA A 1 132 ? -15.870 34.891 -5.092 1.00 30.62 132 ALA A CA 1
ATOM 1921 C C . ALA A 1 132 ? -16.978 33.983 -4.589 1.00 23.49 132 ALA A C 1
ATOM 1922 O O . ALA A 1 132 ? -17.736 34.351 -3.665 1.00 26.15 132 ALA A O 1
ATOM 1929 N N . PHE A 1 133 ? -17.070 32.788 -5.161 1.00 24.18 133 PHE A N 1
ATOM 1930 C CA . PHE A 1 133 ? -18.096 31.841 -4.761 1.00 22.77 133 PHE A CA 1
ATOM 1931 C C . PHE A 1 133 ? -17.939 31.467 -3.301 1.00 22.25 133 PHE A C 1
ATOM 1932 O O . PHE A 1 133 ? -18.908 31.498 -2.534 1.00 27.64 133 PHE A O 1
ATOM 1949 N N . LEU A 1 134 ? -16.729 31.045 -2.914 1.00 22.15 134 LEU A N 1
ATOM 1950 C CA . LEU A 1 134 ? -16.536 30.658 -1.514 1.00 20.65 134 LEU A CA 1
ATOM 1951 C C . LEU A 1 134 ? -16.666 31.859 -0.579 1.00 26.98 134 LEU A C 1
ATOM 1952 O O . LEU A 1 134 ? -17.216 31.732 0.519 1.00 26.04 134 LEU A O 1
ATOM 1968 N N . GLN A 1 135 ? -16.166 33.031 -0.981 1.00 28.60 135 GLN A N 1
ATOM 1969 C CA . GLN A 1 135 ? -16.240 34.222 -0.125 1.00 32.62 135 GLN A CA 1
ATOM 1970 C C . GLN A 1 135 ? -17.669 34.640 0.161 1.00 35.42 135 GLN A C 1
ATOM 1971 O O . GLN A 1 135 ? -17.944 35.278 1.189 1.00 35.28 135 GLN A O 1
ATOM 1985 N N . ALA A 1 136 ? -18.591 34.318 -0.733 1.00 24.57 136 ALA A N 1
ATOM 1986 C CA . ALA A 1 136 ? -19.964 34.780 -0.607 1.00 31.36 136 ALA A CA 1
ATOM 1987 C C . ALA A 1 136 ? -20.807 33.907 0.324 1.00 33.38 136 ALA A C 1
ATOM 1988 O O . ALA A 1 136 ? -21.995 34.191 0.489 1.00 42.39 136 ALA A O 1
ATOM 1995 N N . GLN A 1 137 ? -20.228 32.862 0.943 1.00 24.34 137 GLN A N 1
ATOM 1996 C CA . GLN A 1 137 ? -21.001 31.843 1.634 1.00 22.93 137 GLN A CA 1
ATOM 1997 C C . GLN A 1 137 ? -21.228 32.229 3.099 1.00 27.92 137 GLN A C 1
ATOM 1998 O O . GLN A 1 137 ? -20.263 32.174 3.881 1.00 27.98 137 GLN A O 1
ATOM 2012 N N . PRO A 1 138 ? -22.451 32.545 3.514 1.00 40.84 138 PRO A N 1
ATOM 2013 C CA . PRO A 1 138 ? -22.665 32.845 4.950 1.00 42.36 138 PRO A CA 1
ATOM 2014 C C . PRO A 1 138 ? -22.238 31.719 5.865 1.00 30.34 138 PRO A C 1
ATOM 2015 O O . PRO A 1 138 ? -21.741 31.983 6.979 1.00 29.88 138 PRO A O 1
ATOM 2026 N N . LEU A 1 139 ? -22.410 30.474 5.435 1.00 30.29 139 LEU A N 1
ATOM 2027 C CA . LEU A 1 139 ? -22.061 29.343 6.281 1.00 31.81 139 LEU A CA 1
ATOM 2028 C C . LEU A 1 139 ? -20.560 29.250 6.525 1.00 31.53 139 LEU A C 1
ATOM 2029 O O . LEU A 1 139 ? -20.153 28.549 7.448 1.00 33.21 139 LEU A O 1
ATOM 2045 N N . LEU A 1 140 ? -19.736 29.960 5.759 1.00 29.36 140 LEU A N 1
ATOM 2046 C CA . LEU A 1 140 ? -18.284 29.971 5.952 1.00 30.30 140 LEU A CA 1
ATOM 2047 C C . LEU A 1 140 ? -17.775 31.258 6.597 1.00 28.77 140 LEU A C 1
ATOM 2048 O O . LEU A 1 140 ? -16.551 31.421 6.757 1.00 24.13 140 LEU A O 1
ATOM 2064 N N . ARG A 1 141 ? -18.670 32.192 6.951 1.00 28.62 141 ARG A N 1
ATOM 2065 C CA . ARG A 1 141 ? -18.251 33.540 7.335 1.00 39.44 141 ARG A CA 1
ATOM 2066 C C . ARG A 1 141 ? -17.109 33.543 8.351 1.00 25.71 141 ARG A C 1
ATOM 2067 O O . ARG A 1 141 ? -16.073 34.170 8.116 1.00 26.84 141 ARG A O 1
ATOM 2088 N N . PRO A 1 142 ? -17.258 32.932 9.523 1.00 29.89 142 PRO A N 1
ATOM 2089 C CA . PRO A 1 142 ? -16.185 33.097 10.517 1.00 27.99 142 PRO A CA 1
ATOM 2090 C C . PRO A 1 142 ? -14.908 32.401 10.096 1.00 28.56 142 PRO A C 1
ATOM 2091 O O . PRO A 1 142 ? -13.822 32.934 10.350 1.00 28.42 142 PRO A O 1
ATOM 2102 N N . LEU A 1 143 ? -15.018 31.284 9.362 1.00 32.52 143 LEU A N 1
ATOM 2103 C CA . LEU A 1 143 ? -13.834 30.616 8.814 1.00 26.34 143 LEU A CA 1
ATOM 2104 C C . LEU A 1 143 ? -13.113 31.496 7.812 1.00 23.54 143 LEU A C 1
ATOM 2105 O O . LEU A 1 143 ? -11.880 31.616 7.837 1.00 25.05 143 LEU A O 1
ATOM 2121 N N . LEU A 1 144 ? -13.862 32.128 6.915 1.00 25.00 144 LEU A N 1
ATOM 2122 C CA . LEU A 1 144 ? -13.218 33.051 5.980 1.00 24.91 144 LEU A CA 1
ATOM 2123 C C . LEU A 1 144 ? -12.537 34.169 6.748 1.00 30.18 144 LEU A C 1
ATOM 2124 O O . LEU A 1 144 ? -11.399 34.545 6.432 1.00 27.94 144 LEU A O 1
ATOM 2140 N N . SER A 1 145 ? -13.223 34.704 7.769 1.00 32.70 145 SER A N 1
ATOM 2141 C CA . SER A 1 145 ? -12.644 35.808 8.523 1.00 33.62 145 SER A CA 1
ATOM 2142 C C . SER A 1 145 ? -11.335 35.375 9.155 1.00 35.98 145 SER A C 1
ATOM 2143 O O . SER A 1 145 ? -10.405 36.180 9.266 1.00 40.45 145 SER A O 1
ATOM 2151 N N . SER A 1 146 ? -11.233 34.092 9.518 1.00 28.51 146 SER A N 1
ATOM 2152 C CA . SER A 1 146 ? -10.038 33.517 10.137 1.00 32.25 146 SER A CA 1
ATOM 2153 C C . SER A 1 146 ? -8.941 33.073 9.164 1.00 39.62 146 SER A C 1
ATOM 2154 O O . SER A 1 146 ? -7.868 32.668 9.623 1.00 38.33 146 SER A O 1
ATOM 2162 N N . GLY A 1 147 ? -9.155 33.110 7.848 1.00 32.89 147 GLY A N 1
ATOM 2163 C CA . GLY A 1 147 ? -8.208 32.495 6.939 1.00 29.84 147 GLY A CA 1
ATOM 2164 C C . GLY A 1 147 ? -8.243 30.978 6.954 1.00 25.64 147 GLY A C 1
ATOM 2165 O O . GLY A 1 147 ? -7.249 30.329 6.624 1.00 28.37 147 GLY A O 1
ATOM 2169 N N . HIS A 1 148 ? -9.381 30.396 7.317 1.00 22.65 148 HIS A N 1
ATOM 2170 C CA . HIS A 1 148 ? -9.489 28.970 7.573 1.00 20.47 148 HIS A CA 1
ATOM 2171 C C . HIS A 1 148 ? -10.318 28.268 6.508 1.00 22.00 148 HIS A C 1
ATOM 2172 O O . HIS A 1 148 ? -10.906 27.210 6.749 1.00 24.89 148 HIS A O 1
ATOM 2186 N N . VAL A 1 149 ? -10.341 28.854 5.315 1.00 22.31 149 VAL A N 1
ATOM 2187 C CA . VAL A 1 149 ? -10.869 28.200 4.131 1.00 21.35 149 VAL A CA 1
ATOM 2188 C C . VAL A 1 149 ? -9.759 28.171 3.091 1.00 20.71 149 VAL A C 1
ATOM 2189 O O . VAL A 1 149 ? -9.145 29.208 2.811 1.00 26.41 149 VAL A O 1
ATOM 2202 N N . ALA A 1 150 ? -9.530 27.005 2.490 1.00 22.33 150 ALA A N 1
ATOM 2203 C CA . ALA A 1 150 ? -8.586 26.917 1.385 1.00 25.64 150 ALA A CA 1
ATOM 2204 C C . ALA A 1 150 ? -9.160 25.988 0.336 1.00 24.84 150 ALA A C 1
ATOM 2205 O O . ALA A 1 150 ? -10.057 25.196 0.612 1.00 23.51 150 ALA A O 1
ATOM 2212 N N . TRP A 1 151 ? -8.601 26.055 -0.868 1.00 24.20 151 TRP A N 1
ATOM 2213 C CA . TRP A 1 151 ? -9.104 25.177 -1.910 1.00 24.33 151 TRP A CA 1
ATOM 2214 C C . TRP A 1 151 ? -8.008 24.935 -2.933 1.00 22.37 151 TRP A C 1
ATOM 2215 O O . TRP A 1 151 ? -7.076 25.732 -3.075 1.00 25.34 151 TRP A O 1
ATOM 2236 N N . PHE A 1 152 ? -8.129 23.795 -3.620 1.00 22.73 152 PHE A N 1
ATOM 2237 C CA . PHE A 1 152 ? -7.234 23.495 -4.720 1.00 22.25 152 PHE A CA 1
ATOM 2238 C C . PHE A 1 152 ? -7.934 22.559 -5.679 1.00 24.20 152 PHE A C 1
ATOM 2239 O O . PHE A 1 152 ? -8.862 21.835 -5.322 1.00 27.15 152 PHE A O 1
ATOM 2256 N N . VAL A 1 153 ? -7.429 22.559 -6.906 1.00 25.38 153 VAL A N 1
ATOM 2257 C CA . VAL A 1 153 ? -7.896 21.647 -7.926 1.00 22.07 153 VAL A CA 1
ATOM 2258 C C . VAL A 1 153 ? -6.699 20.815 -8.363 1.00 22.55 153 VAL A C 1
ATOM 2259 O O . VAL A 1 153 ? -5.684 21.369 -8.796 1.00 28.17 153 VAL A O 1
ATOM 2272 N N . ASN A 1 154 ? -6.822 19.503 -8.259 1.00 22.58 154 ASN A N 1
ATOM 2273 C CA . ASN A 1 154 ? -5.732 18.625 -8.641 1.00 26.46 154 ASN A CA 1
ATOM 2274 C C . ASN A 1 154 ? -5.455 18.723 -10.137 1.00 28.59 154 ASN A C 1
ATOM 2275 O O . ASN A 1 154 ? -6.371 18.834 -10.959 1.00 29.57 154 ASN A O 1
ATOM 2286 N N . TYR A 1 155 ? -4.177 18.724 -10.468 1.00 25.49 155 TYR A N 1
ATOM 2287 C CA . TYR A 1 155 ? -3.741 18.799 -11.864 1.00 26.83 155 TYR A CA 1
ATOM 2288 C C . TYR A 1 155 ? -4.165 17.552 -12.614 1.00 27.35 155 TYR A C 1
ATOM 2289 O O . TYR A 1 155 ? -4.462 16.513 -12.018 1.00 28.12 155 TYR A O 1
ATOM 2307 N N . PRO A 1 156 ? -4.118 17.598 -13.952 1.00 29.00 156 PRO A N 1
ATOM 2308 C CA . PRO A 1 156 ? -4.436 16.394 -14.733 1.00 36.01 156 PRO A CA 1
ATOM 2309 C C . PRO A 1 156 ? -3.654 15.151 -14.339 1.00 33.56 156 PRO A C 1
ATOM 2310 O O . PRO A 1 156 ? -4.233 14.056 -14.297 1.00 36.51 156 PRO A O 1
ATOM 2321 N N . GLU A 1 157 ? -2.355 15.263 -14.050 1.00 30.81 157 GLU A N 1
ATOM 2322 C CA . GLU A 1 157 ? -1.597 14.057 -13.744 1.00 31.16 157 GLU A CA 1
ATOM 2323 C C . GLU A 1 157 ? -1.917 13.506 -12.358 1.00 38.59 157 GLU A C 1
ATOM 2324 O O . GLU A 1 157 ? -1.431 12.421 -12.022 1.00 37.71 157 GLU A O 1
ATOM 2336 N N . LEU A 1 158 ? -2.727 14.210 -11.572 1.00 34.36 158 LEU A N 1
ATOM 2337 C CA . LEU A 1 158 ? -3.082 13.794 -10.218 1.00 40.93 158 LEU A CA 1
ATOM 2338 C C . LEU A 1 158 ? -4.552 13.446 -10.038 1.00 41.98 158 LEU A C 1
ATOM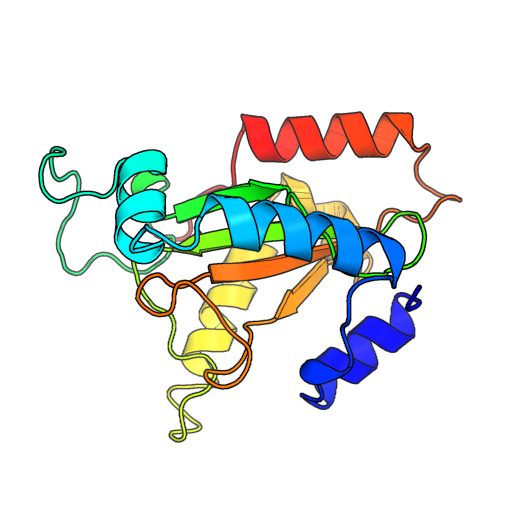 2339 O O . LEU A 1 158 ? -4.904 12.892 -8.997 1.00 41.39 158 LEU A O 1
ATOM 2355 N N . GLN A 1 159 ? -5.422 13.777 -10.984 1.00 32.27 159 GLN A N 1
ATOM 2356 C CA . GLN A 1 159 ? -6.852 13.773 -10.724 1.00 36.02 159 GLN A CA 1
ATOM 2357 C C . GLN A 1 159 ? -7.482 12.467 -11.188 1.00 42.96 159 GLN A C 1
ATOM 2358 O O . GLN A 1 159 ? -6.917 11.719 -11.988 1.00 43.53 159 GLN A O 1
ATOM 2372 N N . SER A 1 160 ? -8.672 12.204 -10.673 1.00 43.61 160 SER A N 1
ATOM 2373 C CA . SER A 1 160 ? -9.580 11.240 -11.271 1.00 40.05 160 SER A CA 1
ATOM 2374 C C . SER A 1 160 ? -10.851 11.972 -11.665 1.00 35.19 160 SER A C 1
ATOM 2375 O O . SER A 1 160 ? -11.029 13.152 -11.362 1.00 45.08 160 SER A O 1
ATOM 2383 N N . VAL A 1 161 ? -11.706 11.285 -12.410 1.00 36.99 161 VAL A N 1
ATOM 2384 C CA . VAL A 1 161 ? -12.978 11.860 -12.807 1.00 39.04 161 VAL A CA 1
ATOM 2385 C C . VAL A 1 161 ? -12.705 13.166 -13.533 1.00 41.10 161 VAL A C 1
ATOM 2386 O O . VAL A 1 161 ? -13.216 14.220 -13.139 1.00 37.41 161 VAL A O 1
ATOM 2399 N N . ALA A 1 162 ? -11.903 13.112 -14.596 1.00 41.93 162 ALA A N 1
ATOM 2400 C CA . ALA A 1 162 ? -11.424 14.352 -15.197 1.00 39.65 162 ALA A CA 1
ATOM 2401 C C . ALA A 1 162 ? -12.468 15.069 -16.037 1.00 45.47 162 ALA A C 1
ATOM 2402 O O . ALA A 1 162 ? -12.235 16.219 -16.420 1.00 51.83 162 ALA A O 1
ATOM 2409 N N . ARG A 1 163 ? -13.604 14.442 -16.324 1.00 31.82 163 ARG A N 1
ATOM 2410 C CA . ARG A 1 163 ? -14.620 15.070 -17.150 1.00 36.15 163 ARG A CA 1
ATOM 2411 C C . ARG A 1 163 ? -15.590 15.902 -16.335 1.00 28.48 163 ARG A C 1
ATOM 2412 O O . ARG A 1 163 ? -16.432 16.588 -16.911 1.00 31.10 163 ARG A O 1
ATOM 2433 N N . ILE A 1 164 ? -15.473 15.911 -14.998 1.00 32.15 164 ILE A N 1
ATOM 2434 C CA . ILE A 1 164 ? -16.344 16.722 -14.176 1.00 32.82 164 ILE A CA 1
ATOM 2435 C C . ILE A 1 164 ? -15.456 17.567 -13.274 1.00 29.81 164 ILE A C 1
ATOM 2436 O O . ILE A 1 164 ? -14.646 17.027 -12.509 1.00 30.52 164 ILE A O 1
ATOM 2452 N N . PHE A 1 165 ? -15.643 18.871 -13.319 1.00 32.06 165 PHE A N 1
ATOM 2453 C CA . PHE A 1 165 ? -14.839 19.734 -12.468 1.00 27.12 165 PHE A CA 1
ATOM 2454 C C . PHE A 1 165 ? -15.114 19.450 -10.996 1.00 23.34 165 PHE A C 1
ATOM 2455 O O . PHE A 1 165 ? -16.269 19.357 -10.571 1.00 27.54 165 PHE A O 1
ATOM 2472 N N . HIS A 1 166 ? -14.051 19.302 -10.219 1.00 23.95 166 HIS A N 1
ATOM 2473 C CA . HIS A 1 166 ? -14.195 19.266 -8.774 1.00 29.35 166 HIS A CA 1
ATOM 2474 C C . HIS A 1 166 ? -12.998 19.931 -8.124 1.00 24.79 166 HIS A C 1
ATOM 2475 O O . HIS A 1 166 ? -11.858 19.782 -8.587 1.00 25.80 166 HIS A O 1
ATOM 2490 N N . ALA A 1 167 ? -13.302 20.695 -7.075 1.00 27.69 167 ALA A N 1
ATOM 2491 C CA . ALA A 1 167 ? -12.325 21.379 -6.257 1.00 23.44 167 ALA A CA 1
ATOM 2492 C C . ALA A 1 167 ? -12.335 20.762 -4.870 1.00 27.27 167 ALA A C 1
ATOM 2493 O O . ALA A 1 167 ? -13.384 20.372 -4.353 1.00 26.22 167 ALA A O 1
ATOM 2500 N N . HIS A 1 168 ? -11.161 20.663 -4.288 1.00 23.33 168 HIS A N 1
ATOM 2501 C CA . HIS A 1 168 ? -11.008 20.275 -2.897 1.00 23.11 168 HIS A CA 1
ATOM 2502 C C . HIS A 1 168 ? -11.125 21.535 -2.044 1.00 19.09 168 HIS A C 1
ATOM 2503 O O . HIS A 1 168 ? -10.393 22.502 -2.258 1.00 20.73 168 HIS A O 1
ATOM 2517 N N . VAL A 1 169 ? -12.093 21.545 -1.135 1.00 23.60 169 VAL A N 1
ATOM 2518 C CA . VAL A 1 169 ? -12.381 22.699 -0.293 1.00 20.39 169 VAL A CA 1
ATOM 2519 C C . VAL A 1 169 ? -12.110 22.256 1.125 1.00 22.18 169 VAL A C 1
ATOM 2520 O O . VAL A 1 169 ? -12.757 21.321 1.605 1.00 22.01 169 VAL A O 1
ATOM 2533 N N . LEU A 1 170 ? -11.151 22.899 1.769 1.00 22.43 170 LEU A N 1
ATOM 2534 C CA . LEU A 1 170 ? -10.706 22.570 3.111 1.00 22.23 170 LEU A CA 1
ATOM 2535 C C . LEU A 1 170 ? -11.199 23.636 4.064 1.00 20.15 170 LEU A C 1
ATOM 2536 O O . LEU A 1 170 ? -11.037 24.828 3.796 1.00 23.74 170 LEU A O 1
ATOM 2552 N N . LEU A 1 171 ? -11.739 23.185 5.209 1.00 24.30 171 LEU A N 1
ATOM 2553 C CA . LEU A 1 171 ? -12.243 24.077 6.238 1.00 26.12 171 LEU A CA 1
ATOM 2554 C C . LEU A 1 171 ? -11.515 23.735 7.518 1.00 28.03 171 LEU A C 1
ATOM 2555 O O . LEU A 1 171 ? -11.482 22.562 7.892 1.00 27.02 171 LEU A O 1
ATOM 2571 N N . PHE A 1 172 ? -10.931 24.734 8.186 1.00 24.39 172 PHE A N 1
ATOM 2572 C CA . PHE A 1 172 ? -10.180 24.461 9.409 1.00 23.11 172 PHE A CA 1
ATOM 2573 C C . PHE A 1 172 ? -10.998 24.900 10.620 1.00 26.58 172 PHE A C 1
ATOM 2574 O O . PHE A 1 172 ? -11.350 26.082 10.751 1.00 22.94 172 PHE A O 1
ATOM 2591 N N . PHE A 1 173 ? -11.248 23.942 11.518 1.00 24.11 173 PHE A N 1
ATOM 2592 C CA . PHE A 1 173 ? -11.922 24.163 12.792 1.00 24.77 173 PHE A CA 1
ATOM 2593 C C . PHE A 1 173 ? -10.899 23.832 13.879 1.00 28.23 173 PHE A C 1
ATOM 2594 O O . PHE A 1 173 ? -10.802 22.680 14.300 1.00 30.43 173 PHE A O 1
ATOM 2611 N N . PRO A 1 174 ? -10.101 24.795 14.340 1.00 29.42 174 PRO A N 1
ATOM 2612 C CA . PRO A 1 174 ? -9.092 24.478 15.367 1.00 27.14 174 PRO A CA 1
ATOM 2613 C C . PRO A 1 174 ? -9.717 23.849 16.611 1.00 27.56 174 PRO A C 1
ATOM 2614 O O . PRO A 1 174 ? -10.830 24.181 17.009 1.00 31.68 174 PRO A O 1
ATOM 2625 N N . ARG A 1 175 ? -8.992 22.901 17.188 1.00 33.65 175 ARG A N 1
ATOM 2626 C CA . ARG A 1 175 ? -9.510 22.162 18.342 1.00 33.69 175 ARG A CA 1
ATOM 2627 C C . ARG A 1 175 ? -9.736 23.085 19.541 1.00 38.23 175 ARG A C 1
ATOM 2628 O O . ARG A 1 175 ? -10.582 22.800 20.402 1.00 35.41 175 ARG A O 1
ATOM 2649 N N . GLU A 1 176 ? -8.986 24.175 19.641 1.00 31.10 176 GLU A N 1
ATOM 2650 C CA . GLU A 1 176 ? -9.196 25.088 20.758 1.00 32.26 176 GLU A CA 1
ATOM 2651 C C . GLU A 1 176 ? -10.381 26.017 20.523 1.00 33.83 176 GLU A C 1
ATOM 2652 O O . GLU A 1 176 ? -10.729 26.785 21.423 1.00 36.63 176 GLU A O 1
ATOM 2664 N N . ARG A 1 177 ? -11.034 25.920 19.365 1.00 32.10 177 ARG A N 1
ATOM 2665 C CA . ARG A 1 177 ? -12.167 26.769 19.023 1.00 34.29 177 ARG A CA 1
ATOM 2666 C C . ARG A 1 177 ? -13.447 25.999 18.736 1.00 31.49 177 ARG A C 1
ATOM 2667 O O . ARG A 1 177 ? -14.541 26.532 18.986 1.00 34.13 177 ARG A O 1
ATOM 2688 N N . TYR A 1 178 ? -13.344 24.740 18.317 1.00 29.58 178 TYR A N 1
ATOM 2689 C CA . TYR A 1 178 ? -14.498 23.898 18.029 1.00 33.61 178 TYR A CA 1
ATOM 2690 C C . TYR A 1 178 ? -14.256 22.511 18.600 1.00 37.23 178 TYR A C 1
ATOM 2691 O O . TYR A 1 178 ? -13.195 21.927 18.362 1.00 33.15 178 TYR A O 1
ATOM 2709 N N . SER A 1 179 ? -15.219 21.988 19.372 1.00 37.86 179 SER A N 1
ATOM 2710 C CA . SER A 1 179 ? -15.206 20.575 19.716 1.00 43.75 179 SER A CA 1
ATOM 2711 C C . SER A 1 179 ? -15.450 19.735 18.472 1.00 46.31 179 SER A C 1
ATOM 2712 O O . SER A 1 179 ? -16.078 20.180 17.510 1.00 45.11 179 SER A O 1
ATOM 2720 N N . ALA A 1 180 ? -14.963 18.493 18.497 1.00 56.80 180 ALA A N 1
ATOM 2721 C CA . ALA A 1 180 ? -15.228 17.607 17.368 1.00 62.02 180 ALA A CA 1
ATOM 2722 C C . ALA A 1 180 ? -16.725 17.532 17.086 1.00 58.75 180 ALA A C 1
ATOM 2723 O O . ALA A 1 180 ? -17.150 17.509 15.927 1.00 46.22 180 ALA A O 1
ATOM 2730 N N . GLU A 1 181 ? -17.546 17.540 18.139 1.00 50.68 181 GLU A N 1
ATOM 2731 C CA . GLU A 1 181 ? -18.992 17.471 17.944 1.00 62.97 181 GLU A CA 1
ATOM 2732 C C . GLU A 1 181 ? -19.529 18.731 17.279 1.00 48.47 181 GLU A C 1
ATOM 2733 O O . GLU A 1 181 ? -20.452 18.655 16.456 1.00 50.70 181 GLU A O 1
ATOM 2745 N N . GLN A 1 182 ? -18.983 19.903 17.632 1.00 49.63 182 GLN A N 1
ATOM 2746 C CA . GLN A 1 182 ? -19.390 21.141 16.969 1.00 42.80 182 GLN A CA 1
ATOM 2747 C C . GLN A 1 182 ? -18.964 21.149 15.504 1.00 38.36 182 GLN A C 1
ATOM 2748 O O . GLN A 1 182 ? -19.665 21.714 14.652 1.00 32.16 182 GLN A O 1
ATOM 2762 N N . VAL A 1 183 ? -17.804 20.566 15.194 1.00 38.66 183 VAL A N 1
ATOM 2763 C CA . VAL A 1 183 ? -17.403 20.470 13.787 1.00 32.01 183 VAL A CA 1
ATOM 2764 C C . VAL A 1 183 ? -18.390 19.598 13.032 1.00 46.52 183 VAL A C 1
ATOM 2765 O O . VAL A 1 183 ? -18.813 19.925 11.907 1.00 38.36 183 VAL A O 1
ATOM 2778 N N . LYS A 1 184 ? -18.728 18.438 13.614 1.00 45.00 184 LYS A N 1
ATOM 2779 C CA . LYS A 1 184 ? -19.688 17.557 12.958 1.00 58.10 184 LYS A CA 1
ATOM 2780 C C . LYS A 1 184 ? -20.980 18.306 12.685 1.00 43.89 184 LYS A C 1
ATOM 2781 O O . LYS A 1 184 ? -21.511 18.265 11.569 1.00 43.99 184 LYS A O 1
ATOM 2800 N N . THR A 1 185 ? -21.479 19.025 13.697 1.00 43.64 185 THR A N 1
ATOM 2801 C CA . THR A 1 185 ? -22.719 19.781 13.556 1.00 48.92 185 THR A CA 1
ATOM 2802 C C . THR A 1 185 ? -22.634 20.773 12.411 1.00 44.17 185 THR A C 1
ATOM 2803 O O . THR A 1 185 ? -23.514 20.813 11.541 1.00 50.86 185 THR A O 1
ATOM 2814 N N . THR A 1 186 ? -21.574 21.589 12.384 1.00 48.81 186 THR A N 1
ATOM 2815 C CA . THR A 1 186 ? -21.483 22.623 11.354 1.00 51.61 186 THR A CA 1
ATOM 2816 C C . THR A 1 186 ? -21.353 22.013 9.959 1.00 44.25 186 THR A C 1
ATOM 2817 O O . THR A 1 186 ? -21.991 22.467 9.000 1.00 40.06 186 THR A O 1
ATOM 2828 N N . VAL A 1 187 ? -20.541 20.975 9.816 1.00 40.59 187 VAL A N 1
ATOM 2829 C CA . VAL A 1 187 ? -20.343 20.398 8.492 1.00 34.80 187 VAL A CA 1
ATOM 2830 C C . VAL A 1 187 ? -21.622 19.729 8.010 1.00 40.61 187 VAL A C 1
ATOM 2831 O O . VAL A 1 187 ? -21.995 19.840 6.834 1.00 39.36 187 VAL A O 1
ATOM 2844 N N . ASP A 1 188 ? -22.326 19.032 8.907 1.00 45.21 188 ASP A N 1
ATOM 2845 C CA . ASP A 1 188 ? -23.624 18.469 8.539 1.00 47.82 188 ASP A CA 1
ATOM 2846 C C . ASP A 1 188 ? -24.562 19.577 8.076 1.00 43.55 188 ASP A C 1
ATOM 2847 O O . ASP A 1 188 ? -25.291 19.422 7.089 1.00 45.48 188 ASP A O 1
ATOM 2856 N N . ASP A 1 189 ? -24.521 20.720 8.760 1.00 55.26 189 ASP A N 1
ATOM 2857 C CA . ASP A 1 189 ? -25.319 21.877 8.363 1.00 55.87 189 ASP A CA 1
ATOM 2858 C C . ASP A 1 189 ? -24.985 22.317 6.939 1.00 48.04 189 ASP A C 1
ATOM 2859 O O . ASP A 1 189 ? -25.872 22.470 6.085 1.00 46.11 189 ASP A O 1
ATOM 2868 N N . ILE A 1 190 ? -23.695 22.502 6.660 1.00 45.38 190 ILE A N 1
ATO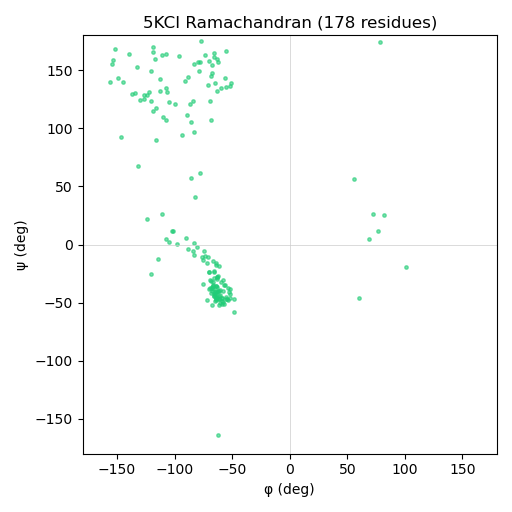M 2869 C CA . ILE A 1 190 ? -23.257 22.934 5.334 1.00 42.01 190 ILE A CA 1
ATOM 2870 C C . ILE A 1 190 ? -23.722 21.960 4.269 1.00 38.46 190 ILE A C 1
ATOM 2871 O O . ILE A 1 190 ? -24.242 22.356 3.220 1.00 42.78 190 ILE A O 1
ATOM 2887 N N . LEU A 1 191 ? -23.481 20.670 4.489 1.00 45.11 191 LEU A N 1
ATOM 2888 C CA . LEU A 1 191 ? -23.815 19.671 3.484 1.00 47.05 191 LEU A CA 1
ATOM 2889 C C . LEU A 1 191 ? -25.321 19.546 3.283 1.00 50.61 191 LEU A C 1
ATOM 2890 O O . LEU A 1 191 ? -25.775 19.243 2.173 1.00 42.29 191 LEU A O 1
ATOM 2906 N N . SER A 1 192 ? -26.102 19.752 4.346 1.00 52.93 192 SER A N 1
ATOM 2907 C CA . SER A 1 192 ? -27.552 19.663 4.242 1.00 53.60 192 SER A CA 1
ATOM 2908 C C . SER A 1 192 ? -28.112 20.850 3.477 1.00 40.55 192 SER A C 1
ATOM 2909 O O . SER A 1 192 ? -28.924 20.679 2.567 1.00 42.65 192 SER A O 1
ATOM 2917 N N . HIS A 1 193 ? -27.683 22.064 3.833 1.00 40.46 193 HIS A N 1
ATOM 2918 C CA . HIS A 1 193 ? -28.144 23.269 3.151 1.00 45.96 193 HIS A CA 1
ATOM 2919 C C . HIS A 1 193 ? -27.503 23.446 1.776 1.00 38.53 193 HIS A C 1
ATOM 2920 O O . HIS A 1 193 ? -28.149 23.968 0.864 1.00 40.75 193 HIS A O 1
ATOM 2934 N N . GLY A 1 194 ? -26.246 23.042 1.619 1.00 36.82 194 GLY A N 1
ATOM 2935 C CA . GLY A 1 194 ? -25.484 23.346 0.428 1.00 32.02 194 GLY A CA 1
ATOM 2936 C C . GLY A 1 194 ? -24.961 24.772 0.434 1.00 31.64 194 GLY A C 1
ATOM 2937 O O . GLY A 1 194 ? -25.281 25.593 1.291 1.00 39.09 194 GLY A O 1
ATOM 2941 N N . PHE A 1 195 ? -24.153 25.077 -0.570 1.00 30.57 195 PHE A N 1
ATOM 2942 C CA . PHE A 1 195 ? -23.723 26.447 -0.750 1.00 24.05 195 PHE A CA 1
ATOM 2943 C C . PHE A 1 195 ? -24.776 27.242 -1.521 1.00 31.34 195 PHE A C 1
ATOM 2944 O O . PHE A 1 195 ? -25.558 26.694 -2.293 1.00 32.64 195 PHE A O 1
ATOM 2961 N N . GLU A 1 196 ? -24.768 28.566 -1.311 1.00 27.65 196 GLU A N 1
ATOM 2962 C CA . GLU A 1 196 ? -25.684 29.478 -1.980 1.00 39.40 196 GLU A CA 1
ATOM 2963 C C . GLU A 1 196 ? -25.100 29.953 -3.311 1.00 29.53 196 GLU A C 1
ATOM 2964 O O . GLU A 1 196 ? -23.887 30.167 -3.417 1.00 27.05 196 GLU A O 1
ATOM 2976 N N . PRO A 1 197 ? -25.944 30.138 -4.319 1.00 31.99 197 PRO A N 1
ATOM 2977 C CA . PRO A 1 197 ? -25.434 30.496 -5.650 1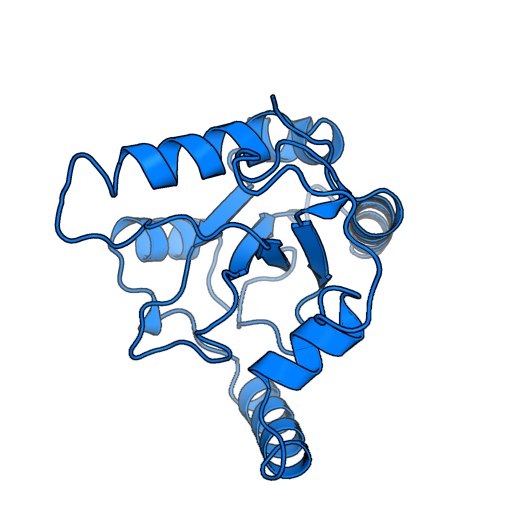.00 38.37 197 PRO A CA 1
ATOM 2978 C C . PRO A 1 197 ? -24.961 31.937 -5.695 1.00 40.16 197 PRO A C 1
ATOM 2979 O O . PRO A 1 197 ? -25.277 32.760 -4.833 1.00 30.81 197 PRO A O 1
ATOM 2990 N N . LEU A 1 198 ? -24.182 32.234 -6.731 1.00 29.88 198 LEU A N 1
ATOM 2991 C CA . LEU A 1 198 ? -23.590 33.550 -6.931 1.00 31.47 198 LEU A CA 1
ATOM 2992 C C . LEU A 1 198 ? -23.869 33.994 -8.362 1.00 31.84 198 LEU A C 1
ATOM 2993 O O . LEU A 1 198 ? -23.541 33.279 -9.316 1.00 36.69 198 LEU A O 1
ATOM 3009 N N . ALA A 1 199 ? -24.491 35.153 -8.521 0.99 39.39 199 ALA A N 1
ATOM 3010 C CA . ALA A 1 199 ? -24.806 35.632 -9.875 0.93 54.14 199 ALA A CA 1
ATOM 3011 C C . ALA A 1 199 ? -23.519 35.838 -10.671 1.00 48.95 199 ALA A C 1
ATOM 3012 O O . ALA A 1 199 ? -22.478 36.155 -10.086 1.00 40.50 199 ALA A O 1
#

Secondary structure (DSSP, 8-state):
-B-HHHHHHHHHHT-GGG----HHHHHHHHHHHHHHTTS-HHHHHHHHHT-STTS-----SSPPTTSSGGGEEEEE-SS---B-TTEEEEEEEESS---TT-SSHHHHHHHHHHHHHHHHT-GGGHHHHHHT-EEEE---TTT-SSTTSEEEEEEEE--TTTS-HHHHHHHHHHHHHH-PPP--

GO terms:
  GO:0005737 cytoplasm (C, HDA)

B-factor: mean 54.89, std 34.55, range [19.09, 243.2]